Protein AF-A0A381YI91-F1 (afdb_monomer_lite)

Structure (mmCIF, N/CA/C/O backbone):
data_AF-A0A381YI91-F1
#
_entry.id   AF-A0A381YI91-F1
#
loop_
_atom_site.group_PDB
_atom_site.id
_atom_site.type_symbol
_atom_site.label_atom_id
_atom_site.label_alt_id
_atom_site.label_comp_id
_atom_site.label_asym_id
_atom_site.label_entity_id
_atom_site.label_seq_id
_atom_site.pdbx_PDB_ins_code
_atom_site.Cartn_x
_atom_site.Cartn_y
_atom_site.Cartn_z
_atom_site.occupancy
_atom_site.B_iso_or_equiv
_atom_site.auth_seq_id
_atom_site.auth_comp_id
_atom_site.auth_asym_id
_atom_site.auth_atom_id
_atom_site.pdbx_PDB_model_num
ATOM 1 N N . GLN A 1 1 ? -3.663 -14.004 -9.318 1.00 81.38 1 GLN A N 1
ATOM 2 C CA . GLN A 1 1 ? -3.187 -13.174 -10.449 1.00 81.38 1 GLN A CA 1
ATOM 3 C C . GLN A 1 1 ? -1.965 -12.358 -10.025 1.00 81.38 1 GLN A C 1
ATOM 5 O O . GLN A 1 1 ? -2.010 -11.702 -8.991 1.00 81.38 1 GLN A O 1
ATOM 10 N N . TRP A 1 2 ? -0.888 -12.373 -10.815 1.00 85.25 2 TRP A N 1
ATOM 11 C CA . TRP A 1 2 ? 0.316 -11.556 -10.638 1.00 85.25 2 TRP A CA 1
ATOM 12 C C . TRP A 1 2 ? 0.213 -10.269 -11.451 1.00 85.25 2 TRP A C 1
ATOM 14 O O . TRP A 1 2 ? 0.237 -10.296 -12.681 1.00 85.25 2 TRP A O 1
ATOM 24 N N . ASN A 1 3 ? 0.157 -9.131 -10.765 1.00 89.50 3 ASN A N 1
ATOM 25 C CA . ASN A 1 3 ? 0.319 -7.821 -11.387 1.00 89.50 3 ASN A CA 1
ATOM 26 C C . ASN A 1 3 ? 1.795 -7.402 -11.325 1.00 89.50 3 ASN A C 1
ATOM 28 O O . ASN A 1 3 ? 2.272 -6.948 -10.285 1.00 89.50 3 ASN A O 1
ATOM 32 N N . PHE A 1 4 ? 2.526 -7.571 -12.423 1.00 92.38 4 PHE A N 1
ATOM 33 C CA . PHE A 1 4 ? 3.942 -7.230 -12.524 1.00 92.38 4 PHE A CA 1
ATOM 34 C C . PHE A 1 4 ? 4.111 -5.767 -12.948 1.00 92.38 4 PHE A C 1
ATOM 36 O O . PHE A 1 4 ? 3.790 -5.396 -14.079 1.00 92.38 4 PHE A O 1
ATOM 43 N N . ILE A 1 5 ? 4.600 -4.924 -12.037 1.00 91.81 5 ILE A N 1
ATOM 44 C CA . ILE A 1 5 ? 4.893 -3.515 -12.324 1.00 91.81 5 ILE A CA 1
ATOM 45 C C . ILE A 1 5 ? 6.311 -3.413 -12.883 1.00 91.81 5 ILE A C 1
ATOM 47 O O . ILE A 1 5 ? 7.263 -3.893 -12.266 1.00 91.81 5 ILE A O 1
ATOM 51 N N . VAL A 1 6 ? 6.442 -2.772 -14.042 1.00 93.50 6 VAL A N 1
ATOM 52 C CA . VAL A 1 6 ? 7.720 -2.671 -14.749 1.00 93.50 6 VAL A CA 1
ATOM 53 C C . VAL A 1 6 ? 8.401 -1.339 -14.441 1.00 93.50 6 VAL A C 1
ATOM 55 O O . VAL A 1 6 ? 7.779 -0.275 -14.478 1.00 93.50 6 VAL A O 1
ATOM 58 N N . PHE A 1 7 ? 9.698 -1.416 -14.173 1.00 95.31 7 PHE A N 1
ATOM 59 C CA . PHE A 1 7 ? 10.641 -0.323 -13.960 1.00 95.31 7 PHE A CA 1
ATOM 60 C C . PHE A 1 7 ? 11.912 -0.592 -14.771 1.00 95.31 7 PHE A C 1
ATOM 62 O O . PHE A 1 7 ? 12.163 -1.730 -15.170 1.00 95.31 7 PHE A O 1
ATOM 69 N N . LYS A 1 8 ? 12.764 0.425 -14.939 1.00 96.00 8 LYS A N 1
ATOM 70 C CA . LYS A 1 8 ? 14.059 0.278 -15.632 1.00 96.00 8 LYS A CA 1
ATOM 71 C C . LYS A 1 8 ? 14.886 -0.907 -15.120 1.00 96.00 8 LYS A C 1
ATOM 73 O O . LYS A 1 8 ? 15.437 -1.683 -15.888 1.00 96.00 8 LYS A O 1
ATOM 78 N N . HIS A 1 9 ? 14.934 -1.091 -13.802 1.00 94.50 9 HIS A N 1
ATOM 79 C CA . HIS A 1 9 ? 15.765 -2.130 -13.195 1.00 94.50 9 HIS A CA 1
ATOM 80 C C . HIS A 1 9 ? 15.233 -3.562 -13.398 1.00 94.50 9 HIS A C 1
ATOM 82 O O . HIS A 1 9 ? 16.006 -4.495 -13.226 1.00 94.50 9 HIS A O 1
ATOM 88 N N . ASN A 1 10 ? 13.947 -3.770 -13.727 1.00 95.31 10 ASN A N 1
ATOM 89 C CA . ASN A 1 10 ? 13.344 -5.111 -13.810 1.00 95.31 10 ASN A CA 1
ATOM 90 C C . ASN A 1 10 ? 12.727 -5.449 -15.177 1.00 95.31 10 ASN A C 1
ATOM 92 O O . ASN A 1 10 ? 12.234 -6.562 -15.355 1.00 95.31 10 ASN A O 1
ATOM 96 N N . GLU A 1 11 ? 12.752 -4.541 -16.156 1.00 96.12 11 GLU A N 1
ATOM 97 C CA . GLU A 1 11 ? 12.103 -4.766 -17.456 1.00 96.12 11 GLU A CA 1
ATOM 98 C C . GLU A 1 11 ? 12.659 -5.973 -18.223 1.00 96.12 11 GLU A C 1
ATOM 100 O O . GLU A 1 11 ? 11.923 -6.656 -18.934 1.00 96.12 11 GLU A O 1
ATOM 105 N N . HIS A 1 12 ? 13.927 -6.313 -17.992 1.00 96.50 12 HIS A N 1
ATOM 106 C CA . HIS A 1 12 ? 14.570 -7.507 -18.537 1.00 96.50 12 HIS A CA 1
ATOM 107 C C . HIS A 1 12 ? 14.024 -8.826 -17.947 1.00 96.50 12 HIS A C 1
ATOM 109 O O . HIS A 1 12 ? 14.302 -9.903 -18.470 1.00 96.50 12 HIS A O 1
ATOM 115 N N . GLN A 1 13 ? 13.249 -8.775 -16.857 1.00 97.12 13 GLN A N 1
ATOM 116 C CA . GLN A 1 13 ? 12.726 -9.952 -16.152 1.00 97.12 13 GLN A CA 1
ATOM 117 C C . GLN A 1 13 ? 11.297 -10.327 -16.563 1.00 97.12 13 GLN A C 1
ATOM 119 O O . GLN A 1 13 ? 10.810 -11.376 -16.139 1.00 97.12 13 GLN A O 1
ATOM 124 N N . VAL A 1 14 ? 10.623 -9.514 -17.386 1.00 96.19 14 VAL A N 1
ATOM 125 C CA . VAL A 1 14 ? 9.197 -9.686 -17.728 1.00 96.19 14 VAL A CA 1
ATOM 126 C C . VAL A 1 14 ? 8.900 -11.081 -18.289 1.00 96.19 14 VAL A C 1
ATOM 128 O O . VAL A 1 14 ? 7.982 -11.752 -17.814 1.00 96.19 14 VAL A O 1
ATOM 131 N N . ASP A 1 15 ? 9.703 -11.569 -19.238 1.00 96.50 15 ASP A N 1
ATOM 132 C CA . ASP A 1 15 ? 9.478 -12.883 -19.855 1.00 96.50 15 ASP A CA 1
ATOM 133 C C . ASP A 1 15 ? 9.738 -14.040 -18.886 1.00 96.50 15 ASP A C 1
ATOM 135 O O . ASP A 1 15 ? 9.006 -15.034 -18.882 1.00 96.50 15 ASP A O 1
ATOM 139 N N . LYS A 1 16 ? 10.752 -13.903 -18.022 1.00 97.38 16 LYS A N 1
ATOM 140 C CA . LYS A 1 16 ? 11.031 -14.880 -16.962 1.00 97.38 16 LYS A CA 1
ATOM 141 C C . LYS A 1 16 ? 9.869 -14.936 -15.971 1.00 97.38 16 LYS A C 1
ATOM 143 O O . LYS A 1 16 ? 9.387 -16.025 -15.671 1.00 97.38 16 LYS A O 1
ATOM 148 N N . ALA A 1 17 ? 9.379 -13.784 -15.516 1.00 96.00 17 ALA A N 1
ATOM 149 C CA . ALA A 1 17 ? 8.250 -13.689 -14.594 1.00 96.00 17 ALA A CA 1
ATOM 150 C C . ALA A 1 17 ? 6.970 -14.297 -15.194 1.00 96.00 17 ALA A C 1
ATOM 152 O O . ALA A 1 17 ? 6.291 -15.082 -14.532 1.00 96.00 17 ALA A O 1
ATOM 153 N N . LYS A 1 18 ? 6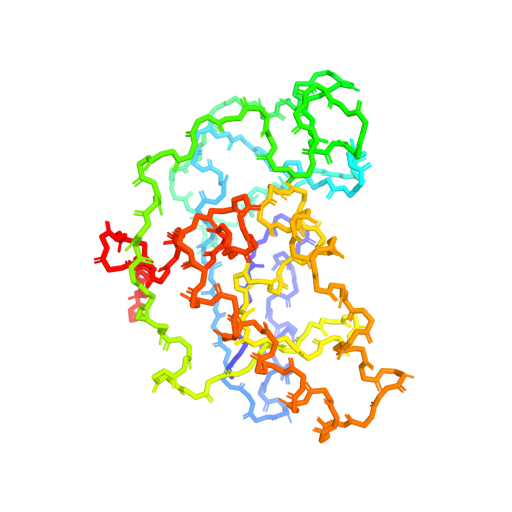.694 -14.035 -16.478 1.00 95.81 18 LYS A N 1
ATOM 154 C CA . LYS A 1 18 ? 5.561 -14.631 -17.201 1.00 95.81 18 LYS A CA 1
ATOM 155 C C . LYS A 1 18 ? 5.648 -16.161 -17.273 1.00 95.81 18 LYS A C 1
ATOM 157 O O . LYS A 1 18 ? 4.639 -16.837 -17.075 1.00 95.81 18 LYS A O 1
ATOM 162 N N . LYS A 1 19 ? 6.839 -16.721 -17.528 1.00 97.56 19 LYS A N 1
ATOM 163 C CA . LYS A 1 19 ? 7.061 -18.182 -17.526 1.00 97.56 19 LYS A CA 1
ATOM 164 C C . LYS A 1 19 ? 6.825 -18.791 -16.141 1.00 97.56 19 LYS A C 1
ATOM 166 O O . LYS A 1 19 ? 6.153 -19.814 -16.055 1.00 97.56 19 LYS A O 1
ATOM 171 N N . VAL A 1 20 ? 7.316 -18.141 -15.083 1.00 96.69 20 VAL A N 1
ATOM 172 C CA . VAL A 1 20 ? 7.103 -18.577 -13.691 1.00 96.69 20 VAL A CA 1
ATOM 173 C C . VAL A 1 20 ? 5.620 -18.557 -13.324 1.00 96.69 20 VAL A C 1
ATOM 175 O O . VAL A 1 20 ? 5.116 -19.524 -12.763 1.00 96.69 20 VAL A O 1
ATOM 178 N N . ALA A 1 21 ? 4.894 -17.495 -13.678 1.00 95.56 21 ALA A N 1
ATOM 179 C CA . ALA A 1 21 ? 3.457 -17.407 -13.426 1.00 95.56 21 ALA A CA 1
ATOM 180 C C . ALA A 1 21 ? 2.698 -18.573 -14.081 1.00 95.56 21 ALA A C 1
ATOM 182 O O . ALA A 1 21 ? 1.903 -19.248 -13.428 1.00 95.56 21 ALA A O 1
ATOM 183 N N . LYS A 1 22 ? 3.029 -18.876 -15.345 1.00 96.00 22 LYS A N 1
ATOM 184 C CA . LYS A 1 22 ? 2.455 -20.012 -16.073 1.00 96.00 22 LYS A CA 1
ATOM 185 C C . LYS A 1 22 ? 2.776 -21.352 -15.406 1.00 96.00 22 LYS A C 1
ATOM 187 O O . LYS A 1 22 ? 1.886 -22.190 -15.312 1.00 96.00 22 LYS A O 1
ATOM 192 N N . SER A 1 23 ? 4.010 -21.565 -14.936 1.00 97.12 23 SER A N 1
ATOM 193 C CA . SER A 1 23 ? 4.399 -22.846 -14.324 1.00 97.12 23 SER A CA 1
ATOM 194 C C . SER A 1 23 ? 3.686 -23.138 -13.005 1.00 97.12 23 SER A C 1
ATOM 196 O O . SER A 1 23 ? 3.569 -24.300 -12.639 1.00 97.12 23 SER A O 1
ATOM 198 N N . ILE A 1 24 ? 3.204 -22.108 -12.302 1.00 94.50 24 ILE A N 1
ATOM 199 C CA . ILE A 1 24 ? 2.453 -22.257 -11.043 1.00 94.50 24 ILE A CA 1
ATOM 200 C C . ILE A 1 24 ? 0.936 -22.067 -11.219 1.00 94.50 24 ILE A C 1
ATOM 202 O O . ILE A 1 24 ? 0.221 -21.950 -10.229 1.00 94.50 24 ILE A O 1
ATOM 206 N N . GLY A 1 25 ? 0.438 -22.001 -12.460 1.00 94.00 25 GLY A N 1
ATOM 207 C CA . GLY A 1 25 ? -0.993 -21.841 -12.744 1.00 94.00 25 GLY A CA 1
ATOM 208 C C . GLY A 1 25 ? -1.575 -20.477 -12.352 1.00 94.00 25 GLY A C 1
ATOM 209 O O . GLY A 1 25 ? -2.769 -20.378 -12.087 1.00 94.00 25 GLY A O 1
ATOM 210 N N . MET A 1 26 ? -0.754 -19.423 -12.290 1.00 91.44 26 MET A N 1
ATOM 211 C CA . MET A 1 26 ? -1.186 -18.069 -11.934 1.00 91.44 26 MET A CA 1
ATOM 212 C C . MET A 1 26 ? -1.310 -17.169 -13.173 1.00 91.44 26 MET A C 1
ATOM 214 O O . MET A 1 26 ? -0.367 -17.041 -13.954 1.00 91.44 26 MET A O 1
ATOM 218 N N . ASP A 1 27 ? -2.432 -16.453 -13.297 1.00 93.38 27 ASP A N 1
ATOM 219 C CA . ASP A 1 27 ? -2.597 -15.395 -14.304 1.00 93.38 27 ASP A CA 1
ATOM 220 C C . ASP A 1 27 ? -1.517 -14.320 -14.177 1.00 93.38 27 ASP A C 1
ATOM 222 O O . ASP A 1 27 ? -1.191 -13.898 -13.066 1.00 93.38 27 ASP A O 1
ATOM 226 N N . PHE A 1 28 ? -1.015 -13.812 -15.302 1.00 93.94 28 PHE A N 1
ATOM 227 C CA . PHE A 1 28 ? 0.036 -12.796 -15.333 1.00 93.94 28 PHE A CA 1
ATOM 228 C C . PHE A 1 28 ? -0.393 -11.569 -16.126 1.00 93.94 28 PHE A C 1
ATOM 230 O O . PHE A 1 28 ? -0.784 -11.673 -17.288 1.00 93.94 28 PHE A O 1
ATOM 237 N N . ARG A 1 29 ? -0.234 -10.394 -15.519 1.00 93.69 29 ARG A N 1
ATOM 238 C CA . ARG A 1 29 ? -0.528 -9.105 -16.138 1.00 93.69 29 ARG A CA 1
ATOM 239 C C . ARG A 1 29 ? 0.621 -8.133 -15.919 1.00 93.69 29 ARG A C 1
ATOM 241 O O . ARG A 1 29 ? 1.104 -7.971 -14.802 1.00 93.69 29 ARG A O 1
ATOM 248 N N . VAL A 1 30 ? 1.000 -7.420 -16.976 1.00 92.94 30 VAL A N 1
ATOM 249 C CA . VAL A 1 30 ? 1.910 -6.274 -16.880 1.00 92.94 30 VAL A CA 1
ATOM 250 C C . VAL A 1 30 ? 1.114 -5.024 -16.509 1.00 92.94 30 VAL A C 1
ATOM 252 O O . VAL A 1 30 ? 0.089 -4.730 -17.124 1.00 92.94 30 VAL A O 1
ATOM 255 N N . LYS A 1 31 ? 1.585 -4.278 -15.507 1.00 90.31 31 LYS A N 1
ATOM 256 C CA . LYS A 1 31 ? 0.966 -3.029 -15.053 1.00 90.31 31 LYS A CA 1
ATOM 257 C C . LYS A 1 31 ? 1.893 -1.847 -15.318 1.00 90.31 31 LYS A C 1
ATOM 259 O O . LYS A 1 31 ? 2.986 -1.765 -14.760 1.00 90.31 31 LYS A O 1
ATOM 264 N N . VAL A 1 32 ? 1.417 -0.905 -16.129 1.00 88.62 32 VAL A N 1
ATOM 265 C CA . VAL A 1 32 ? 2.087 0.380 -16.356 1.00 88.62 32 VAL A CA 1
ATOM 266 C C . VAL A 1 32 ? 1.831 1.289 -15.154 1.00 88.62 32 VAL A C 1
ATOM 268 O O . VAL A 1 32 ? 0.687 1.526 -14.762 1.00 88.62 32 VAL A O 1
ATOM 271 N N . THR A 1 33 ? 2.904 1.773 -14.534 1.00 87.00 33 THR A N 1
ATOM 272 C CA . THR A 1 33 ? 2.825 2.607 -13.331 1.00 87.00 33 THR A CA 1
ATOM 273 C C . THR A 1 33 ? 2.575 4.077 -13.658 1.00 87.00 33 THR A C 1
ATOM 275 O O . THR A 1 33 ? 3.102 4.610 -14.629 1.00 87.00 33 THR A O 1
ATOM 278 N N . GLN A 1 34 ? 1.817 4.753 -12.794 1.00 85.94 34 GLN A N 1
ATOM 279 C CA . GLN A 1 34 ? 1.566 6.197 -12.869 1.00 85.94 34 GLN A CA 1
ATOM 280 C C . GLN A 1 34 ? 2.548 7.027 -12.028 1.00 85.94 34 GLN A C 1
ATOM 282 O O . GLN A 1 34 ? 2.459 8.251 -12.012 1.00 85.94 34 GLN A O 1
ATOM 287 N N . LYS A 1 35 ? 3.491 6.373 -11.332 1.00 84.50 35 LYS A N 1
ATOM 288 C CA . LYS A 1 35 ? 4.420 7.001 -10.371 1.00 84.50 35 LYS A CA 1
ATOM 289 C C . LYS A 1 35 ? 5.277 8.128 -10.956 1.00 84.50 35 LYS A C 1
ATOM 291 O O . LYS A 1 35 ? 5.702 8.994 -10.210 1.00 84.50 35 LYS A O 1
ATOM 296 N N . PHE A 1 36 ? 5.520 8.112 -12.265 1.00 88.12 36 PHE A N 1
ATOM 297 C CA . PHE A 1 36 ? 6.394 9.070 -12.948 1.00 88.12 36 PHE A CA 1
ATOM 298 C C . PHE A 1 36 ? 5.636 10.254 -13.566 1.00 88.12 36 PHE A C 1
ATOM 300 O O . PHE A 1 36 ? 6.214 11.063 -14.288 1.00 88.12 36 PHE A O 1
ATOM 307 N N . ARG A 1 37 ? 4.332 10.402 -13.300 1.00 85.12 37 ARG A N 1
ATOM 308 C CA . ARG A 1 37 ? 3.623 11.634 -13.668 1.00 85.12 37 ARG A CA 1
ATOM 309 C C . ARG A 1 37 ? 4.228 12.799 -12.882 1.00 85.12 37 ARG A C 1
ATOM 311 O O . ARG A 1 37 ? 4.235 12.773 -11.660 1.00 85.12 37 ARG A O 1
ATOM 318 N N . GLY A 1 38 ? 4.749 13.808 -13.577 1.00 82.75 38 GLY A N 1
ATOM 319 C CA . GLY A 1 38 ? 5.340 14.998 -12.948 1.00 82.75 38 GLY A CA 1
ATOM 320 C C . GLY A 1 38 ? 6.829 14.889 -12.586 1.00 82.75 38 GLY A C 1
ATOM 321 O O . GLY A 1 38 ? 7.501 15.920 -12.591 1.00 82.75 38 GLY A O 1
ATOM 322 N N . HIS A 1 39 ? 7.392 13.676 -12.453 1.00 86.88 39 HIS A N 1
ATOM 323 C CA . HIS A 1 39 ? 8.816 13.461 -12.131 1.00 86.88 39 HIS A CA 1
ATOM 324 C C . HIS A 1 39 ? 9.493 12.331 -12.940 1.00 86.88 39 HIS A C 1
ATOM 326 O O . HIS A 1 39 ? 8.833 11.415 -13.420 1.00 86.88 39 HIS A O 1
ATOM 332 N N . LYS A 1 40 ? 10.828 12.375 -13.078 1.00 90.19 40 LYS A N 1
ATOM 333 C CA . LYS A 1 40 ? 11.658 11.379 -13.798 1.00 90.19 40 LYS A CA 1
ATOM 334 C C . LYS A 1 40 ? 12.045 10.157 -12.962 1.00 90.19 40 LYS A C 1
ATOM 336 O O . LYS A 1 40 ? 12.431 9.134 -13.523 1.00 90.19 40 LYS A O 1
ATOM 341 N N . ASN A 1 41 ? 11.962 10.267 -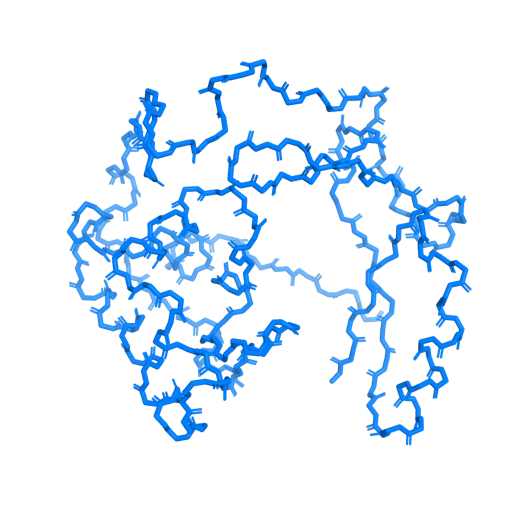11.646 1.00 90.69 41 ASN A N 1
ATOM 342 C CA . ASN A 1 41 ? 12.276 9.217 -10.689 1.00 90.69 41 ASN A CA 1
ATOM 343 C C . ASN A 1 41 ? 11.205 9.171 -9.601 1.00 90.69 41 ASN A C 1
ATOM 345 O O . ASN A 1 41 ? 10.411 10.098 -9.450 1.00 90.69 41 ASN A O 1
ATOM 349 N N . PHE A 1 42 ? 11.211 8.076 -8.855 1.00 87.12 42 PHE A N 1
ATOM 350 C CA . PHE A 1 42 ? 10.450 7.925 -7.626 1.00 87.12 42 PHE A CA 1
ATOM 351 C C . PHE A 1 42 ? 11.407 7.426 -6.549 1.00 87.12 42 PHE A C 1
ATOM 353 O O . PHE A 1 42 ? 11.930 6.314 -6.672 1.00 87.12 42 PHE A O 1
ATOM 360 N N . SER A 1 43 ? 11.657 8.239 -5.525 1.00 85.50 43 SER A N 1
ATOM 361 C CA . SER A 1 43 ? 12.558 7.857 -4.437 1.00 85.50 43 SER A CA 1
ATOM 362 C C . SER A 1 43 ? 11.898 6.826 -3.527 1.00 85.50 43 SER A C 1
ATOM 364 O O . SER A 1 43 ? 10.777 7.011 -3.050 1.00 85.50 43 SER A O 1
ATOM 366 N N . VAL A 1 44 ? 12.594 5.712 -3.318 1.00 82.44 44 VAL A N 1
ATOM 367 C CA . VAL A 1 44 ? 12.218 4.678 -2.357 1.00 82.44 44 VAL A CA 1
ATOM 368 C C . VAL A 1 44 ? 12.827 5.056 -1.018 1.00 82.44 44 VAL A C 1
ATOM 370 O O . VAL A 1 44 ? 14.041 5.240 -0.918 1.00 82.44 44 VAL A O 1
ATOM 373 N N . MET A 1 45 ? 11.965 5.179 -0.016 1.00 78.12 45 MET A N 1
ATOM 374 C CA . MET A 1 45 ? 12.309 5.600 1.336 1.00 78.12 45 MET A CA 1
ATOM 375 C C . MET A 1 45 ? 11.968 4.476 2.311 1.00 78.12 45 MET A C 1
ATOM 377 O O . MET A 1 45 ? 10.964 3.789 2.109 1.00 78.12 45 MET A O 1
ATOM 381 N N . GLU A 1 46 ? 12.785 4.309 3.342 1.00 76.56 46 GLU A N 1
ATOM 382 C CA . GLU A 1 46 ? 12.510 3.442 4.484 1.00 76.56 46 GLU A CA 1
ATOM 383 C C . GLU A 1 46 ? 12.958 4.148 5.766 1.00 76.56 46 GLU A C 1
ATOM 385 O O . GLU A 1 46 ? 14.117 4.554 5.887 1.00 76.56 46 GLU A O 1
ATOM 390 N N . ASP A 1 47 ? 12.029 4.312 6.710 1.00 73.06 47 ASP A N 1
ATOM 391 C CA . ASP A 1 47 ? 12.262 4.964 8.003 1.00 73.06 47 ASP A CA 1
ATOM 392 C C . ASP A 1 47 ? 12.925 6.352 7.859 1.00 73.06 47 ASP A C 1
ATOM 394 O O . ASP A 1 47 ? 13.872 6.705 8.568 1.00 73.06 47 ASP A O 1
ATOM 398 N N . GLY A 1 48 ? 12.432 7.142 6.901 1.00 71.75 48 GLY A N 1
ATOM 399 C CA . GLY A 1 48 ? 12.899 8.496 6.599 1.00 71.75 48 GLY A CA 1
ATOM 400 C C . GLY A 1 48 ? 14.196 8.548 5.790 1.00 71.75 48 GLY A C 1
ATOM 401 O O . GLY A 1 48 ? 14.622 9.628 5.387 1.00 71.75 48 GLY A O 1
ATOM 402 N N . LYS A 1 49 ? 14.827 7.404 5.505 1.00 76.31 49 LYS A N 1
ATOM 403 C CA . LYS A 1 49 ? 16.074 7.336 4.736 1.00 76.31 49 LYS A CA 1
ATOM 404 C C . LYS A 1 49 ? 15.801 6.955 3.294 1.00 76.31 49 LYS A C 1
ATOM 406 O O . LYS A 1 49 ? 15.106 5.982 3.010 1.00 76.31 49 LYS A O 1
ATOM 411 N N . LYS A 1 50 ? 16.408 7.688 2.361 1.00 82.50 50 LYS A N 1
ATOM 412 C CA . LYS A 1 50 ? 16.397 7.307 0.948 1.00 82.50 50 LYS A CA 1
ATOM 413 C C . LYS A 1 50 ? 17.259 6.065 0.746 1.00 82.50 50 LYS A C 1
ATOM 415 O O . LYS A 1 50 ? 18.447 6.086 1.052 1.00 82.50 50 LYS A O 1
ATOM 420 N N . LEU A 1 51 ? 16.672 5.016 0.175 1.00 84.62 51 LEU A N 1
ATOM 421 C CA . LEU A 1 51 ? 17.391 3.800 -0.199 1.00 84.62 51 LEU A CA 1
ATOM 422 C C . LEU A 1 51 ? 17.939 3.898 -1.627 1.00 84.62 51 LEU A C 1
ATOM 424 O O . LEU A 1 51 ? 19.132 3.729 -1.857 1.00 84.62 51 LEU A O 1
ATOM 428 N N . TYR A 1 52 ? 17.066 4.163 -2.601 1.00 88.75 52 TYR A N 1
ATOM 429 C CA . TYR A 1 52 ? 17.417 4.271 -4.020 1.00 88.75 52 TYR A CA 1
ATOM 430 C C . TYR A 1 52 ? 16.292 4.949 -4.814 1.00 88.75 52 TYR A C 1
ATOM 432 O O . TYR A 1 52 ? 15.209 5.212 -4.292 1.00 88.75 52 TYR A O 1
ATOM 440 N N . ASP A 1 53 ? 16.538 5.225 -6.095 1.00 90.38 53 ASP A N 1
ATOM 441 C CA . ASP A 1 53 ? 15.535 5.756 -7.018 1.00 90.38 53 ASP A CA 1
ATOM 442 C C . ASP A 1 53 ? 15.024 4.682 -7.982 1.00 90.38 53 ASP A C 1
ATOM 444 O O . ASP A 1 53 ? 15.788 3.926 -8.585 1.00 90.38 53 ASP A O 1
ATOM 448 N N . LEU A 1 54 ? 13.708 4.654 -8.176 1.00 92.06 54 LEU A N 1
ATOM 449 C CA . LEU A 1 54 ? 13.082 3.962 -9.294 1.00 92.06 54 LEU A CA 1
ATOM 450 C C . LEU A 1 54 ? 13.031 4.885 -10.507 1.00 92.06 54 LEU A C 1
ATOM 452 O O . LEU A 1 54 ? 12.741 6.072 -10.380 1.00 92.06 54 LEU A O 1
ATOM 456 N N . PHE A 1 55 ? 13.216 4.303 -11.688 1.00 94.50 55 PHE A N 1
ATOM 457 C CA . PHE A 1 55 ? 13.138 5.000 -12.970 1.00 94.50 55 PHE A CA 1
ATOM 458 C C . PHE A 1 55 ? 12.131 4.313 -13.906 1.00 94.50 55 PHE A C 1
ATOM 460 O O . PHE A 1 55 ? 11.923 3.093 -13.795 1.00 94.50 55 PHE A O 1
ATOM 467 N N . PRO A 1 56 ? 11.497 5.066 -14.827 1.00 94.25 56 PRO A N 1
ATOM 468 C CA . PRO A 1 56 ? 10.603 4.495 -15.829 1.00 94.25 56 PRO A CA 1
ATOM 469 C C . PRO A 1 56 ? 11.352 3.491 -16.725 1.00 94.25 56 PRO A C 1
ATOM 471 O O . PRO A 1 56 ? 12.523 3.726 -17.015 1.00 94.25 56 PRO A O 1
ATOM 474 N N . PRO A 1 57 ? 10.702 2.401 -17.184 1.00 95.06 57 PRO A N 1
ATOM 475 C CA . PRO A 1 57 ? 11.323 1.388 -18.058 1.00 95.06 57 PRO A CA 1
ATOM 476 C C . PRO A 1 57 ? 11.923 2.014 -19.308 1.00 95.06 57 PRO A C 1
ATOM 478 O O . PRO A 1 57 ? 11.274 2.901 -19.842 1.00 95.06 57 PRO A O 1
ATOM 481 N N . ASP A 1 58 ? 13.073 1.578 -19.819 1.00 94.94 58 ASP A N 1
ATOM 482 C CA . ASP A 1 58 ? 13.641 2.044 -21.094 1.00 94.94 58 ASP A CA 1
ATOM 483 C C . ASP A 1 58 ? 12.741 1.684 -22.286 1.00 94.94 58 ASP A C 1
ATOM 485 O O . ASP A 1 58 ? 12.528 2.501 -23.187 1.00 94.94 58 ASP A O 1
ATOM 489 N N . ASN A 1 59 ? 12.114 0.511 -22.235 1.00 93.50 59 ASN A N 1
ATOM 490 C CA . ASN A 1 59 ? 11.167 0.051 -23.237 1.00 93.50 59 ASN A CA 1
ATOM 491 C C . ASN A 1 59 ? 9.826 0.806 -23.161 1.00 93.50 59 ASN A C 1
ATOM 493 O O . ASN A 1 59 ? 9.060 0.679 -22.198 1.00 93.50 59 ASN A O 1
ATOM 497 N N . SER A 1 60 ? 9.499 1.538 -24.229 1.00 91.69 60 SER A N 1
ATOM 498 C CA . SER A 1 60 ? 8.265 2.325 -24.349 1.00 91.69 60 SER A CA 1
ATOM 499 C C . SER A 1 60 ? 6.987 1.489 -24.216 1.00 91.69 60 SER A C 1
ATOM 501 O O . SER A 1 60 ? 5.985 2.003 -23.724 1.00 91.69 60 SER A O 1
ATOM 503 N N . LYS A 1 61 ? 7.025 0.189 -24.542 1.00 92.56 61 LYS A N 1
ATOM 504 C CA . LYS A 1 61 ? 5.899 -0.748 -24.371 1.00 92.56 61 LYS A CA 1
ATOM 505 C C . LYS A 1 61 ? 5.396 -0.824 -22.926 1.00 92.56 61 LYS A C 1
ATOM 507 O O . LYS A 1 61 ? 4.220 -1.092 -22.695 1.00 92.56 61 LYS A O 1
ATOM 512 N N . TYR A 1 62 ? 6.283 -0.629 -21.952 1.00 92.31 62 TYR A N 1
ATOM 513 C CA . TYR A 1 62 ? 5.969 -0.756 -20.524 1.00 92.31 62 TYR A CA 1
ATOM 514 C C . TYR A 1 62 ? 5.874 0.593 -19.808 1.00 92.31 62 TYR A C 1
ATOM 516 O O . TYR A 1 62 ? 5.702 0.653 -18.588 1.00 92.31 62 TYR A O 1
ATOM 524 N N . ARG A 1 63 ? 6.002 1.685 -20.559 1.00 90.81 63 ARG A N 1
ATOM 525 C CA . ARG A 1 63 ? 6.201 3.028 -20.037 1.00 90.81 63 ARG A CA 1
ATOM 526 C C . ARG A 1 63 ? 4.929 3.855 -20.202 1.00 90.81 63 ARG A C 1
ATOM 528 O O . ARG A 1 63 ? 4.328 3.883 -21.269 1.00 90.81 63 ARG A O 1
ATOM 535 N N . HIS A 1 64 ? 4.537 4.570 -19.149 1.00 88.75 64 HIS A N 1
ATOM 536 C CA . HIS A 1 64 ? 3.452 5.543 -19.255 1.00 88.75 64 HIS A CA 1
ATOM 537 C C . HIS A 1 64 ? 3.900 6.737 -20.119 1.00 88.75 64 HIS A C 1
ATOM 539 O O . HIS A 1 64 ? 5.020 7.208 -19.918 1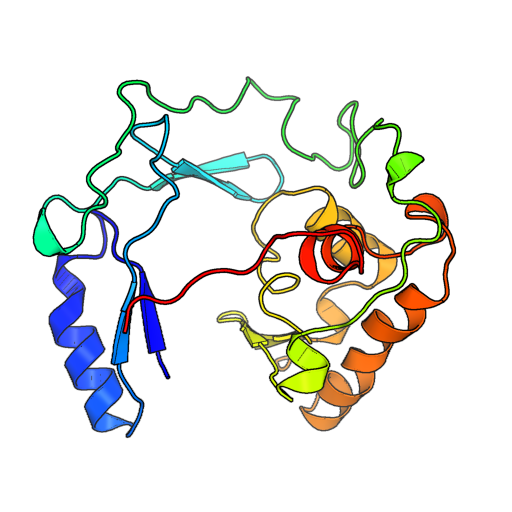.00 88.75 64 HIS A O 1
ATOM 545 N N . PRO A 1 65 ? 3.060 7.271 -21.026 1.00 87.00 65 PRO A N 1
ATOM 546 C CA . PRO A 1 65 ? 3.455 8.389 -21.889 1.00 87.00 65 PRO A CA 1
ATOM 547 C C . PRO A 1 65 ? 3.750 9.672 -21.100 1.00 87.00 65 PRO A C 1
ATOM 549 O O . PRO A 1 65 ? 4.676 10.407 -21.426 1.00 87.00 65 PRO A O 1
ATOM 552 N N . ASN A 1 66 ? 3.002 9.919 -20.021 1.00 88.56 66 ASN A N 1
ATOM 553 C CA . ASN A 1 66 ? 3.196 11.104 -19.186 1.00 88.56 66 ASN A CA 1
ATOM 554 C C . ASN A 1 66 ? 4.278 10.838 -18.137 1.00 88.56 66 ASN A C 1
ATOM 556 O O . ASN A 1 66 ? 3.961 10.367 -17.040 1.00 88.56 66 ASN A O 1
ATOM 560 N N . ILE A 1 67 ? 5.526 11.145 -18.485 1.00 87.81 67 ILE A N 1
ATOM 561 C CA . ILE A 1 67 ? 6.662 11.211 -17.560 1.00 87.81 67 ILE A CA 1
ATOM 562 C C . ILE A 1 67 ? 7.042 12.672 -17.370 1.00 87.81 67 ILE A C 1
ATOM 564 O O . ILE A 1 67 ? 7.107 13.430 -18.335 1.00 87.81 67 ILE A O 1
ATOM 568 N N . GLY A 1 68 ? 7.263 13.088 -16.127 1.00 86.31 68 GLY A N 1
ATOM 569 C CA . GLY A 1 68 ? 7.696 14.454 -15.865 1.00 86.31 68 GLY A CA 1
ATOM 570 C C . GLY A 1 68 ? 9.144 14.713 -16.249 1.00 86.31 68 GLY A C 1
ATOM 571 O O . GLY A 1 68 ? 9.937 13.799 -16.444 1.00 86.31 68 GLY A O 1
ATOM 572 N N . ASN A 1 69 ? 9.509 15.992 -16.306 1.00 86.44 69 ASN A N 1
ATOM 573 C CA . ASN A 1 69 ? 10.836 16.403 -16.762 1.00 86.44 69 ASN A CA 1
ATOM 574 C C . ASN A 1 69 ? 11.837 16.671 -15.630 1.00 86.44 69 ASN A C 1
ATOM 576 O O . ASN A 1 69 ? 13.034 16.794 -15.895 1.00 86.44 69 ASN A O 1
ATOM 580 N N . LYS A 1 70 ? 11.365 16.737 -14.382 1.00 86.38 70 LYS A N 1
ATOM 581 C CA . LYS A 1 70 ? 12.166 17.073 -13.199 1.00 86.38 70 LYS A CA 1
ATOM 582 C C . LYS A 1 70 ? 12.495 15.822 -12.393 1.00 86.38 70 LYS A C 1
ATOM 584 O O . LYS A 1 70 ? 11.675 14.910 -12.329 1.00 86.38 70 LYS A O 1
ATOM 589 N N . LEU A 1 71 ? 13.666 15.777 -11.765 1.00 82.56 71 LEU A N 1
ATOM 590 C CA . LEU A 1 71 ? 13.918 14.778 -10.728 1.00 82.56 71 LEU A CA 1
ATOM 591 C C . LEU A 1 71 ? 13.073 15.125 -9.498 1.00 82.56 71 LEU A C 1
ATOM 593 O O . LEU A 1 71 ? 12.953 16.292 -9.131 1.00 82.56 71 LEU A O 1
ATOM 597 N N . GLN A 1 72 ? 12.452 14.118 -8.899 1.00 78.25 72 GLN A N 1
ATOM 598 C CA . GLN A 1 72 ? 11.966 14.197 -7.535 1.00 78.25 72 GLN A CA 1
ATOM 599 C C . GLN A 1 72 ? 13.195 14.176 -6.625 1.00 78.25 72 GLN A C 1
ATOM 601 O O . GLN A 1 72 ? 13.949 13.200 -6.611 1.00 78.25 72 GLN A O 1
ATOM 606 N N . VAL A 1 73 ? 13.398 15.265 -5.897 1.00 71.38 73 VAL A N 1
ATOM 607 C CA . VAL A 1 73 ? 14.345 15.331 -4.788 1.00 71.38 73 VAL A CA 1
ATOM 608 C C . VAL A 1 73 ? 13.483 15.218 -3.534 1.00 71.38 73 VAL A C 1
ATOM 610 O O . VAL A 1 73 ? 12.523 15.981 -3.423 1.00 71.38 73 VAL A O 1
ATOM 613 N N . PRO A 1 74 ? 13.699 14.223 -2.658 1.00 65.62 74 PRO A N 1
ATOM 614 C CA . PRO A 1 74 ? 13.089 14.258 -1.337 1.00 65.62 74 PRO A CA 1
ATOM 615 C C . PRO A 1 74 ? 13.567 15.538 -0.659 1.00 65.62 74 PRO A C 1
ATOM 617 O O . PRO A 1 74 ? 14.776 15.764 -0.637 1.00 65.62 74 PRO A O 1
ATOM 620 N N . ASP A 1 75 ? 12.642 16.367 -0.174 1.00 57.59 75 ASP A N 1
ATOM 621 C CA . ASP A 1 75 ? 13.007 17.530 0.629 1.00 57.59 75 ASP A CA 1
ATOM 622 C C . ASP A 1 75 ? 13.939 17.064 1.766 1.00 57.59 75 ASP A C 1
ATOM 624 O O . ASP A 1 75 ? 13.741 16.024 2.404 1.00 57.59 75 ASP A O 1
ATOM 628 N N . ASP A 1 76 ? 15.024 17.801 1.897 1.00 46.75 76 ASP A N 1
ATOM 629 C CA . ASP A 1 76 ? 16.203 17.612 2.720 1.00 46.75 76 ASP A CA 1
ATOM 630 C C . ASP A 1 76 ? 15.861 17.264 4.184 1.00 46.75 76 ASP A C 1
ATOM 632 O O . ASP A 1 76 ? 15.092 17.951 4.846 1.00 46.75 76 ASP A O 1
ATOM 636 N N . GLU A 1 77 ? 16.413 16.129 4.632 1.00 43.88 77 GLU A N 1
ATOM 637 C CA . GLU A 1 77 ? 16.649 15.592 5.992 1.00 43.88 77 GLU A CA 1
ATOM 638 C C . GLU A 1 77 ? 15.617 15.725 7.144 1.00 43.88 77 GLU A C 1
ATOM 640 O O . GLU A 1 77 ? 15.811 15.074 8.169 1.00 43.88 77 GLU A O 1
ATOM 645 N N . GLU A 1 78 ? 14.472 16.400 7.010 1.00 43.38 78 GLU A N 1
ATOM 646 C CA . GLU A 1 78 ? 13.498 16.560 8.116 1.00 43.38 78 GLU A CA 1
ATOM 647 C C . GLU A 1 78 ? 12.022 16.298 7.763 1.00 43.38 78 GLU A C 1
ATOM 649 O O . GLU A 1 78 ? 11.154 16.309 8.641 1.00 43.38 78 GLU A O 1
ATOM 654 N N . THR A 1 79 ? 11.689 16.017 6.504 1.00 45.03 79 THR A N 1
ATOM 655 C CA . THR A 1 79 ? 10.298 16.146 6.016 1.00 45.03 79 THR A CA 1
ATOM 656 C C . THR A 1 79 ? 9.592 14.850 5.625 1.00 45.03 79 THR A C 1
ATOM 658 O O . THR A 1 79 ? 8.410 14.884 5.278 1.00 45.03 79 THR A O 1
ATOM 661 N N . TYR A 1 80 ? 10.224 13.685 5.761 1.00 51.12 80 TYR A N 1
ATOM 662 C CA . TYR A 1 80 ? 9.553 12.408 5.493 1.00 51.12 80 TYR A CA 1
ATOM 663 C C . TYR A 1 80 ? 9.304 11.619 6.773 1.00 51.12 80 TYR A C 1
ATOM 665 O O . TYR A 1 80 ? 10.197 10.943 7.265 1.00 51.12 80 TYR A O 1
ATOM 673 N N . PHE A 1 81 ? 8.069 11.737 7.284 1.00 52.81 81 PHE A N 1
ATOM 674 C CA . PHE A 1 81 ? 7.404 10.901 8.304 1.00 52.81 81 PHE A CA 1
ATOM 675 C C . PHE A 1 81 ? 8.329 10.239 9.337 1.00 52.81 81 PHE A C 1
ATOM 677 O O . PHE A 1 81 ? 8.171 9.061 9.660 1.00 52.81 81 PHE A O 1
ATOM 684 N N . SER A 1 82 ? 9.303 10.982 9.866 1.00 45.91 82 SER A N 1
ATOM 685 C CA . SER A 1 82 ? 10.146 10.479 10.940 1.00 45.91 82 SER A CA 1
ATOM 686 C C . SER A 1 82 ? 9.335 10.501 12.235 1.00 45.91 82 SER A C 1
ATOM 688 O O . SER A 1 82 ? 8.516 11.396 12.464 1.00 45.91 82 SER A O 1
ATOM 690 N N . LYS A 1 83 ? 9.563 9.507 13.103 1.00 48.53 83 LYS A N 1
ATOM 691 C CA . LYS A 1 83 ? 8.898 9.387 14.416 1.00 48.53 83 LYS A CA 1
ATOM 692 C C . LYS A 1 83 ? 9.014 10.655 15.278 1.00 48.53 83 LYS A C 1
ATOM 694 O O . LYS A 1 83 ? 8.222 10.827 16.195 1.00 48.53 83 LYS A O 1
ATOM 699 N N . THR A 1 84 ? 10.000 11.507 14.999 1.00 42.38 84 THR A N 1
ATOM 700 C CA . THR A 1 84 ? 10.372 12.695 15.779 1.00 42.38 84 THR A CA 1
ATOM 701 C C . THR A 1 84 ? 10.348 13.997 14.975 1.00 42.38 84 THR A C 1
ATOM 703 O O . THR A 1 84 ? 10.702 15.039 15.517 1.00 42.38 84 THR A O 1
ATOM 706 N N . GLY A 1 85 ? 9.977 13.965 13.692 1.00 44.50 85 GLY A N 1
ATOM 707 C CA . GLY A 1 85 ? 9.900 15.168 12.862 1.00 44.50 85 GLY A CA 1
ATOM 708 C C . GLY A 1 85 ? 8.711 16.052 13.254 1.00 44.50 85 GLY A C 1
ATOM 709 O O . GLY A 1 85 ? 7.790 15.566 13.918 1.00 44.50 85 GLY A O 1
ATOM 710 N N . PRO A 1 86 ? 8.650 17.313 12.783 1.00 38.84 86 PRO A N 1
ATOM 711 C CA . PRO A 1 86 ? 7.573 18.273 13.093 1.00 38.84 86 PRO A CA 1
ATOM 712 C C . PRO A 1 86 ? 6.166 17.810 12.663 1.00 38.84 86 PRO A C 1
ATOM 714 O O . PRO A 1 86 ? 5.165 18.474 12.931 1.00 38.84 86 PRO A O 1
ATOM 717 N N . TYR A 1 87 ? 6.089 16.653 12.005 1.00 43.25 87 TYR A N 1
ATOM 718 C CA . TYR A 1 87 ? 4.882 16.008 11.533 1.00 43.25 87 TYR A CA 1
ATOM 719 C C . TYR A 1 87 ? 4.528 14.722 12.317 1.00 43.25 87 TYR A C 1
ATOM 721 O O . TYR A 1 87 ? 3.355 14.410 12.398 1.00 43.25 87 TYR A O 1
ATOM 729 N N . GLY A 1 88 ? 5.426 13.980 12.970 1.00 52.00 88 GLY A N 1
ATOM 730 C CA . GLY A 1 88 ? 5.063 12.686 13.593 1.00 52.00 88 GLY A CA 1
ATOM 731 C C . GLY A 1 88 ? 4.415 11.667 12.623 1.00 52.00 88 GLY A C 1
ATOM 732 O O . GLY A 1 88 ? 4.290 11.909 11.419 1.00 52.00 88 GLY A O 1
ATOM 733 N N . THR A 1 89 ? 3.979 10.504 13.124 1.00 55.19 89 THR A N 1
ATOM 734 C CA . THR A 1 89 ? 3.357 9.424 12.315 1.00 55.19 89 THR A CA 1
ATOM 735 C C . THR A 1 89 ? 2.076 9.853 11.604 1.00 55.19 89 THR A C 1
ATOM 737 O O . THR A 1 89 ? 1.738 9.274 10.576 1.00 55.19 89 THR A O 1
ATOM 740 N N . LEU A 1 90 ? 1.385 10.881 12.098 1.00 59.06 90 LEU A N 1
ATOM 741 C CA . LEU A 1 90 ? 0.139 11.387 11.525 1.00 59.06 90 LEU A CA 1
ATOM 742 C C . LEU A 1 90 ? 0.236 12.769 10.877 1.00 59.06 90 LEU A C 1
ATOM 744 O O . LEU A 1 90 ? -0.738 13.193 10.274 1.00 59.06 90 LEU A O 1
ATOM 748 N N . GLY A 1 91 ? 1.347 13.485 10.923 1.00 59.72 91 GLY A N 1
ATOM 749 C CA . GLY A 1 91 ? 1.367 14.896 10.520 1.00 59.72 91 GLY A CA 1
ATOM 750 C C . GLY A 1 91 ? 0.713 15.833 11.543 1.00 59.72 91 GLY A C 1
ATOM 751 O O . GLY A 1 91 ? -0.347 15.536 12.096 1.00 59.72 91 GLY A O 1
ATOM 752 N N . CYS A 1 92 ? 1.265 17.039 11.707 1.00 53.56 92 CYS A N 1
ATOM 753 C CA . CYS A 1 92 ? 0.515 18.196 12.202 1.00 53.56 92 CYS A CA 1
ATOM 754 C C . CYS A 1 92 ? -0.402 18.713 11.076 1.00 53.56 92 CYS A C 1
ATOM 756 O O . CYS A 1 92 ? -0.155 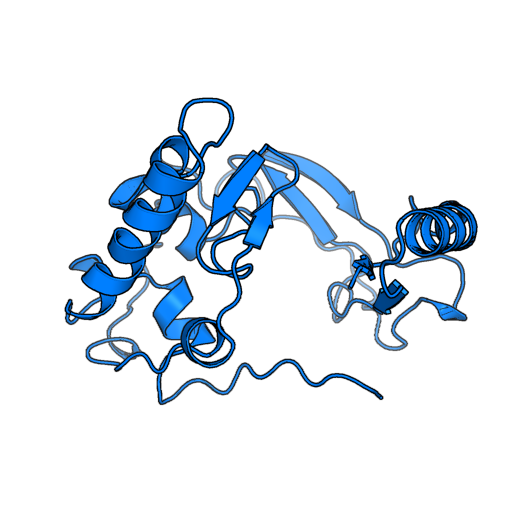19.744 10.456 1.00 53.56 92 CYS A O 1
ATOM 758 N N . THR A 1 93 ? -1.438 17.941 10.753 1.00 64.81 93 THR A N 1
ATOM 759 C CA . THR A 1 93 ? -2.421 18.272 9.712 1.00 64.81 93 THR A CA 1
ATOM 760 C C . THR A 1 93 ? -3.823 18.296 10.301 1.00 64.81 93 THR A C 1
ATOM 762 O O . THR A 1 93 ? -4.193 17.423 11.087 1.00 64.81 93 THR A O 1
ATOM 765 N N . ASP A 1 94 ? -4.612 19.300 9.917 1.00 75.56 94 ASP A N 1
ATOM 766 C CA . ASP A 1 94 ? -6.039 19.330 10.221 1.00 75.56 94 ASP A CA 1
ATOM 767 C C . ASP A 1 94 ? -6.759 18.236 9.416 1.00 75.56 94 ASP A C 1
ATOM 769 O O . ASP A 1 94 ? -6.823 18.273 8.184 1.00 75.56 94 ASP A O 1
ATOM 773 N N . TYR A 1 95 ? -7.281 17.244 10.137 1.00 80.12 95 TYR A N 1
ATOM 774 C CA . TYR A 1 95 ? -8.037 16.123 9.590 1.00 80.12 95 TYR A CA 1
ATOM 775 C C . TYR A 1 95 ? -9.549 16.283 9.732 1.00 80.12 95 TYR A C 1
ATOM 777 O O . TYR A 1 95 ? -10.265 15.351 9.382 1.00 80.12 95 TYR A O 1
ATOM 785 N N . SER A 1 96 ? -10.047 17.441 10.170 1.00 85.06 96 SER A N 1
ATOM 786 C CA . SER A 1 96 ? -11.476 17.696 10.405 1.00 85.06 96 SER A CA 1
ATOM 787 C C . SER A 1 96 ? -12.371 17.312 9.219 1.00 85.06 96 SER A C 1
ATOM 789 O O . SER A 1 96 ? -13.445 16.740 9.388 1.00 85.06 96 SER A O 1
ATOM 791 N N . LYS A 1 97 ? -11.897 17.526 7.984 1.00 86.94 97 LYS A N 1
ATOM 792 C CA . LYS A 1 97 ? -12.601 17.137 6.744 1.00 86.94 97 LYS A CA 1
ATOM 793 C C . LYS A 1 97 ? -12.783 15.624 6.567 1.00 86.94 97 LYS A C 1
ATOM 795 O O . LYS A 1 97 ? -13.523 15.202 5.681 1.00 86.94 97 LYS A O 1
ATOM 800 N N . LEU A 1 98 ? -12.064 14.817 7.342 1.00 87.50 98 LEU A N 1
ATOM 801 C CA . LEU A 1 98 ? -12.100 13.356 7.326 1.00 87.50 98 LEU A CA 1
ATOM 802 C C . LEU A 1 98 ? -12.896 12.771 8.503 1.00 87.50 98 LEU A C 1
ATOM 804 O O . LEU A 1 98 ? -13.064 11.549 8.575 1.00 87.50 98 LEU A O 1
ATOM 808 N N . ASP A 1 99 ? -13.393 13.614 9.408 1.00 90.06 99 ASP A N 1
ATOM 809 C CA . ASP A 1 99 ? -14.146 13.181 10.579 1.00 90.06 99 ASP A CA 1
ATOM 810 C C . ASP A 1 99 ? -15.508 12.600 10.196 1.00 90.06 99 ASP A C 1
ATOM 812 O O . ASP A 1 99 ? -16.145 13.004 9.223 1.00 90.06 99 ASP A O 1
ATOM 816 N N . ASN A 1 100 ? -15.966 11.626 10.985 1.00 92.75 100 ASN A N 1
ATOM 817 C CA . ASN A 1 100 ? -17.258 10.946 10.838 1.00 92.75 100 ASN A CA 1
ATOM 818 C C . ASN A 1 100 ? -17.500 10.287 9.466 1.00 92.75 100 ASN A C 1
ATOM 820 O O . ASN A 1 100 ? -18.601 9.804 9.208 1.00 92.75 100 ASN A O 1
ATOM 824 N N . ILE A 1 101 ? -16.481 10.184 8.604 1.00 92.75 101 ILE A N 1
ATOM 825 C CA . ILE A 1 101 ? -16.597 9.448 7.345 1.00 92.75 101 ILE A CA 1
ATOM 826 C C . ILE A 1 101 ? -16.803 7.965 7.654 1.00 92.75 101 ILE A C 1
ATOM 828 O O . ILE A 1 101 ? -16.009 7.342 8.373 1.00 92.75 101 ILE A O 1
ATOM 832 N N . LYS A 1 102 ? -17.870 7.407 7.082 1.00 94.88 102 LYS A N 1
ATOM 833 C CA . LYS A 1 102 ? -18.176 5.982 7.116 1.00 94.88 102 LYS A CA 1
ATOM 834 C C . LYS A 1 102 ? -17.350 5.229 6.074 1.00 94.88 102 LYS A C 1
ATOM 836 O O . LYS A 1 102 ? -17.109 5.718 4.968 1.00 94.88 102 LYS A O 1
ATOM 841 N N . ILE A 1 103 ? -16.910 4.030 6.446 1.00 94.75 103 ILE A N 1
ATOM 842 C CA . ILE A 1 103 ? -16.077 3.165 5.610 1.00 94.75 103 ILE A CA 1
ATOM 843 C C . ILE A 1 103 ? -16.946 2.134 4.887 1.00 94.75 103 ILE A C 1
ATOM 845 O O . ILE A 1 103 ? -17.571 1.290 5.524 1.00 94.75 103 ILE A O 1
ATOM 849 N N . ASN A 1 104 ? -16.901 2.146 3.555 1.00 93.19 104 ASN A N 1
ATOM 850 C CA . ASN A 1 104 ? -17.448 1.100 2.692 1.00 93.19 104 ASN A CA 1
ATOM 851 C C . ASN A 1 104 ? -16.287 0.332 2.049 1.00 93.19 104 ASN A C 1
ATOM 853 O O . ASN A 1 104 ? -15.829 0.643 0.949 1.00 93.19 104 ASN A O 1
ATOM 857 N N . CYS A 1 105 ? -15.764 -0.660 2.774 1.00 91.75 105 CYS A N 1
ATOM 858 C CA . CYS A 1 105 ? -14.533 -1.355 2.401 1.00 91.75 105 CYS A CA 1
ATOM 859 C C . CYS A 1 105 ? -14.676 -2.184 1.112 1.00 91.75 105 CYS A C 1
ATOM 861 O O . CYS A 1 105 ? -15.382 -3.194 1.077 1.00 91.75 105 CYS A O 1
ATOM 863 N N . ILE A 1 106 ? -13.931 -1.797 0.071 1.00 88.81 106 ILE A N 1
ATOM 864 C CA . ILE A 1 106 ? -13.900 -2.505 -1.220 1.00 88.81 106 ILE A CA 1
ATOM 865 C C . ILE A 1 106 ? -13.339 -3.926 -1.089 1.00 88.81 106 ILE A C 1
ATOM 867 O O . ILE A 1 106 ? -13.875 -4.854 -1.688 1.00 88.81 106 ILE A O 1
ATOM 871 N N . VAL A 1 107 ? -12.319 -4.111 -0.248 1.00 89.56 107 VAL A N 1
ATOM 872 C CA . VAL A 1 107 ? -11.647 -5.404 -0.075 1.00 89.56 107 VAL A CA 1
ATOM 873 C C . VAL A 1 107 ? -12.534 -6.394 0.673 1.00 89.56 107 VAL A C 1
ATOM 875 O O . VAL A 1 107 ? -12.606 -7.558 0.295 1.00 89.56 107 VAL A O 1
ATOM 878 N N . LYS A 1 108 ? -13.303 -5.922 1.665 1.00 89.62 108 LYS A N 1
ATOM 879 C CA . LYS A 1 108 ? -14.289 -6.755 2.366 1.00 89.62 108 LYS A CA 1
ATOM 880 C C . LYS A 1 108 ? -15.380 -7.257 1.417 1.00 89.62 108 LYS A C 1
ATOM 882 O O . LYS A 1 108 ? -15.774 -8.413 1.510 1.00 89.62 108 LYS A O 1
ATOM 887 N N . LYS A 1 109 ? -15.826 -6.415 0.474 1.00 89.88 109 LYS A N 1
ATOM 888 C CA . LYS A 1 109 ? -16.780 -6.810 -0.577 1.00 89.88 109 LYS A CA 1
ATOM 889 C C . LYS A 1 109 ? -16.194 -7.859 -1.529 1.00 89.88 109 LYS A C 1
ATOM 891 O O . LYS A 1 109 ? -16.920 -8.746 -1.958 1.00 89.88 109 LYS A O 1
ATOM 896 N N . GLN A 1 110 ? -14.913 -7.740 -1.871 1.00 88.50 110 GLN A N 1
ATOM 897 C CA . GLN A 1 110 ? -14.217 -8.656 -2.785 1.00 88.50 110 GLN A CA 1
ATOM 898 C C . GLN A 1 110 ? -13.691 -9.925 -2.096 1.00 88.50 110 GLN A C 1
ATOM 900 O O . GLN A 1 110 ? -13.320 -10.870 -2.779 1.00 88.50 110 GLN A O 1
ATOM 905 N N . GLN A 1 111 ? -13.691 -9.957 -0.759 1.00 90.00 111 GLN A N 1
ATOM 906 C CA . GLN A 1 111 ? -13.155 -11.045 0.064 1.00 90.00 111 GLN A CA 1
ATOM 907 C C . GLN A 1 111 ? -11.677 -11.353 -0.225 1.00 90.00 111 GLN A C 1
ATOM 909 O O . GLN A 1 111 ? -11.273 -12.511 -0.311 1.00 90.00 111 GLN A O 1
ATOM 914 N N . GLU A 1 112 ? -10.859 -10.308 -0.351 1.00 89.38 112 GLU A N 1
ATOM 915 C CA . GLU A 1 112 ? -9.424 -10.452 -0.611 1.00 89.38 112 GLU A CA 1
ATOM 916 C C . GLU A 1 112 ? -8.583 -10.233 0.651 1.00 89.38 112 GLU A C 1
ATOM 918 O O . GLU A 1 112 ? -8.975 -9.542 1.591 1.00 89.38 112 GLU A O 1
ATOM 923 N N . VAL A 1 113 ? -7.378 -10.801 0.644 1.00 90.69 113 VAL A N 1
ATOM 924 C CA . VAL A 1 113 ? -6.319 -10.527 1.620 1.00 90.69 113 VAL A CA 1
ATOM 925 C C . VAL A 1 113 ? -5.022 -10.246 0.879 1.00 90.69 113 VAL A C 1
ATOM 927 O O . VAL A 1 113 ? -4.810 -10.713 -0.241 1.00 90.69 113 VAL A O 1
ATOM 930 N N . PHE A 1 114 ? -4.135 -9.484 1.506 1.00 90.69 114 PHE A N 1
ATOM 931 C CA . PHE A 1 114 ? -2.835 -9.161 0.943 1.00 90.69 114 PHE A CA 1
ATOM 932 C C . PHE A 1 114 ? -1.729 -9.885 1.705 1.00 90.69 114 PHE A C 1
ATOM 934 O O . PHE A 1 114 ? -1.532 -9.644 2.892 1.00 90.69 114 PHE A O 1
ATOM 941 N N . LEU A 1 115 ? -0.973 -10.735 1.014 1.00 89.50 115 LEU A N 1
ATOM 942 C CA . LEU A 1 115 ? 0.236 -11.347 1.555 1.00 89.50 115 LEU A CA 1
ATOM 943 C C . LEU A 1 115 ? 1.463 -10.581 1.053 1.00 89.50 115 LEU A C 1
ATOM 945 O O . LEU A 1 115 ? 1.784 -10.611 -0.137 1.00 89.50 115 LEU A O 1
ATOM 949 N N . ALA A 1 116 ? 2.143 -9.888 1.962 1.00 87.75 116 ALA A N 1
ATOM 950 C CA . ALA A 1 116 ? 3.384 -9.188 1.660 1.00 87.75 116 ALA A CA 1
ATOM 951 C C . ALA A 1 116 ? 4.537 -10.180 1.442 1.00 87.75 116 ALA A C 1
ATOM 953 O O . ALA A 1 116 ? 4.582 -11.241 2.064 1.00 87.75 116 ALA A O 1
ATOM 954 N N . TYR A 1 117 ? 5.533 -9.793 0.638 1.00 83.88 117 TYR A N 1
ATOM 955 C CA . TYR A 1 117 ? 6.738 -10.604 0.407 1.00 83.88 117 TYR A CA 1
ATOM 956 C C . TYR A 1 117 ? 7.543 -10.883 1.689 1.00 83.88 117 TYR A C 1
ATOM 958 O O . TYR A 1 117 ? 8.306 -11.840 1.736 1.00 83.88 117 TYR A O 1
ATOM 966 N N . THR A 1 118 ? 7.359 -10.073 2.735 1.00 86.75 118 THR A N 1
ATOM 967 C CA . THR A 1 118 ? 7.976 -10.265 4.055 1.00 86.75 118 THR A CA 1
ATOM 968 C C . THR A 1 118 ? 7.218 -11.248 4.951 1.00 86.75 118 THR A C 1
ATOM 970 O O . THR A 1 118 ? 7.582 -11.418 6.108 1.00 86.75 118 THR A O 1
ATOM 973 N N . GLY A 1 119 ? 6.163 -11.897 4.445 1.00 90.94 119 GLY A N 1
ATOM 974 C CA . GLY A 1 119 ? 5.381 -12.888 5.191 1.00 90.94 119 GLY A CA 1
ATOM 975 C C . GLY A 1 119 ? 4.264 -12.300 6.058 1.00 90.94 119 GLY A C 1
ATOM 976 O O . GLY A 1 119 ? 3.716 -13.003 6.898 1.00 90.94 119 GLY A O 1
ATOM 977 N N . HIS A 1 120 ? 3.897 -11.031 5.861 1.00 93.69 120 HIS A N 1
ATOM 978 C CA . HIS A 1 120 ? 2.793 -10.403 6.591 1.00 93.69 120 HIS A CA 1
ATOM 979 C C . HIS A 1 120 ? 1.463 -10.588 5.854 1.00 93.69 120 HIS A C 1
ATOM 981 O O . HIS A 1 120 ? 1.339 -10.184 4.696 1.00 93.69 120 HIS A O 1
ATOM 987 N N . LEU A 1 121 ? 0.463 -11.150 6.533 1.00 94.00 121 LEU A N 1
ATOM 988 C CA . LEU A 1 121 ? -0.893 -11.329 6.013 1.00 94.00 121 LEU A CA 1
ATOM 989 C C . LEU A 1 121 ? -1.798 -10.180 6.471 1.00 94.00 121 LEU A C 1
ATOM 991 O O . LEU A 1 121 ? -2.273 -10.156 7.603 1.00 94.00 121 LEU A O 1
ATOM 995 N N . LEU A 1 122 ? -2.020 -9.216 5.586 1.00 93.69 122 LEU A N 1
ATOM 996 C CA . LEU A 1 122 ? -2.691 -7.948 5.859 1.00 93.69 122 LEU A CA 1
ATOM 997 C C . LEU A 1 122 ? -4.087 -7.909 5.219 1.00 93.69 122 LEU A C 1
ATOM 999 O O . LEU A 1 122 ? -4.332 -8.582 4.215 1.00 93.69 122 LEU A O 1
ATOM 1003 N N . PRO A 1 123 ? -5.016 -7.092 5.747 1.00 91.88 123 PRO A N 1
ATOM 1004 C CA . PRO A 1 123 ? -6.407 -7.112 5.289 1.00 91.88 123 PRO A CA 1
ATOM 1005 C C . PRO A 1 123 ? -6.601 -6.471 3.917 1.00 91.88 123 PRO A C 1
ATOM 1007 O O . PRO A 1 123 ? -7.684 -6.557 3.358 1.00 91.88 123 PRO A O 1
ATOM 1010 N N . CYS A 1 124 ? -5.602 -5.751 3.401 1.00 90.12 124 CYS A N 1
ATOM 1011 C CA . CYS A 1 124 ? -5.721 -4.951 2.191 1.00 90.12 124 CYS A CA 1
ATOM 1012 C C . CYS A 1 124 ? -4.337 -4.492 1.712 1.00 90.12 124 CYS A C 1
ATOM 1014 O O . CYS A 1 124 ? -3.485 -4.155 2.534 1.00 90.12 124 CYS A O 1
ATOM 1016 N N . CYS A 1 125 ? -4.116 -4.398 0.398 1.00 86.06 125 CYS A N 1
ATOM 1017 C CA . CYS A 1 125 ? -2.848 -3.931 -0.175 1.00 86.06 125 CYS A CA 1
ATOM 1018 C C . CYS A 1 125 ? -2.551 -2.444 0.094 1.00 86.06 125 CYS A C 1
ATOM 1020 O O . CYS A 1 125 ? -1.385 -2.070 0.147 1.00 86.06 125 CYS A O 1
ATOM 1022 N N . TYR A 1 126 ? -3.573 -1.609 0.321 1.00 86.56 126 TYR A N 1
ATOM 1023 C CA . TYR A 1 126 ? -3.400 -0.192 0.676 1.00 86.56 126 TYR A CA 1
ATOM 1024 C C . TYR A 1 126 ? -2.835 -0.001 2.091 1.00 86.56 126 TYR A C 1
ATOM 1026 O O . TYR A 1 126 ? -2.129 0.966 2.346 1.00 86.56 126 TYR A O 1
ATOM 1034 N N . ILE A 1 127 ? -3.131 -0.933 3.003 1.00 85.94 127 ILE A N 1
ATOM 1035 C CA . ILE A 1 127 ? -2.467 -1.042 4.314 1.00 85.94 127 ILE A CA 1
ATOM 1036 C C . ILE A 1 127 ? -1.144 -1.811 4.156 1.00 85.94 127 ILE A C 1
ATOM 1038 O O . ILE A 1 127 ? -0.151 -1.528 4.818 1.00 85.94 127 ILE A O 1
ATOM 1042 N N . GLY A 1 128 ? -1.135 -2.759 3.217 1.00 70.12 128 GLY A N 1
ATOM 1043 C CA . GLY A 1 128 ? -0.053 -3.667 2.862 1.00 70.12 128 GLY A CA 1
ATOM 1044 C C . GLY A 1 128 ? 1.152 -3.087 2.140 1.00 70.12 128 GLY A C 1
ATOM 1045 O O . GLY A 1 128 ? 1.993 -3.854 1.679 1.00 70.12 128 GLY A O 1
ATOM 1046 N N . THR A 1 129 ? 1.319 -1.769 2.112 1.00 68.62 129 THR A N 1
ATOM 1047 C CA . THR A 1 129 ? 2.590 -1.132 1.741 1.00 68.62 129 THR A CA 1
ATOM 1048 C C . THR A 1 129 ? 3.328 -0.613 2.982 1.00 68.62 129 THR A C 1
ATOM 1050 O O . THR A 1 129 ? 3.580 0.590 3.067 1.00 68.62 129 THR A O 1
ATOM 1053 N N . PRO A 1 130 ? 3.690 -1.472 3.962 1.00 54.94 130 PRO A N 1
ATOM 1054 C CA . PRO A 1 130 ? 4.235 -1.023 5.239 1.00 54.94 130 PRO A CA 1
ATOM 1055 C C . PRO A 1 130 ? 5.649 -0.440 5.159 1.00 54.94 130 PRO A C 1
ATOM 1057 O O . PRO A 1 130 ? 6.150 0.114 6.133 1.00 54.94 130 PRO A O 1
ATOM 1060 N N . TYR A 1 131 ? 6.301 -0.558 4.009 1.00 58.03 131 TYR A N 1
ATOM 1061 C CA . TYR A 1 131 ? 7.634 -0.009 3.750 1.00 58.03 131 TYR A CA 1
ATOM 1062 C C . TYR A 1 131 ? 7.574 1.262 2.897 1.00 58.03 131 TYR A C 1
ATOM 1064 O O . TYR A 1 131 ? 8.584 1.711 2.381 1.00 58.03 131 TYR A O 1
ATOM 1072 N N . TYR A 1 132 ? 6.376 1.822 2.697 1.00 69.00 132 TYR A N 1
ATOM 1073 C CA . TYR A 1 132 ? 6.223 3.153 2.131 1.00 69.00 132 TYR A CA 1
ATOM 1074 C C . TYR A 1 132 ? 5.995 4.151 3.263 1.00 69.00 132 TYR A C 1
ATOM 1076 O O . TYR A 1 132 ? 4.966 4.094 3.949 1.00 69.00 132 TYR A O 1
ATOM 1084 N N . ASP A 1 133 ? 6.949 5.054 3.460 1.00 69.69 133 ASP A N 1
ATOM 1085 C CA . ASP A 1 133 ? 6.848 6.118 4.455 1.00 69.69 133 ASP A CA 1
ATOM 1086 C C . ASP A 1 133 ? 5.690 7.053 4.088 1.00 69.69 133 ASP A C 1
ATOM 1088 O O . ASP A 1 133 ? 5.737 7.831 3.136 1.00 69.69 133 ASP A O 1
ATOM 1092 N N . SER A 1 134 ? 4.591 6.908 4.821 1.00 75.50 134 SER A N 1
ATOM 1093 C CA . SER A 1 134 ? 3.363 7.676 4.651 1.00 75.50 134 SER A CA 1
ATOM 1094 C C . SER A 1 134 ? 2.653 7.785 5.996 1.00 75.50 134 SER A C 1
ATOM 1096 O O . SER A 1 134 ? 2.818 6.889 6.833 1.00 75.50 134 SER A O 1
ATOM 1098 N N . PRO A 1 135 ? 1.806 8.807 6.212 1.00 77.69 135 PRO A N 1
ATOM 1099 C CA . PRO A 1 135 ? 1.214 9.007 7.525 1.00 77.69 135 PRO A CA 1
ATOM 1100 C C . PRO A 1 135 ? 0.236 7.876 7.877 1.00 77.69 135 PRO A C 1
ATOM 1102 O O . PRO A 1 135 ? 0.176 7.406 9.005 1.00 77.69 135 PRO A O 1
ATOM 1105 N N . GLY A 1 136 ? -0.473 7.335 6.881 1.00 82.31 136 GLY A N 1
ATOM 1106 C CA . GLY A 1 136 ? -1.361 6.191 7.094 1.00 82.31 136 GLY A CA 1
ATOM 1107 C C . GLY A 1 136 ? -0.620 4.901 7.462 1.00 82.31 136 GLY A C 1
ATOM 1108 O O . GLY A 1 136 ? -1.139 4.091 8.227 1.00 82.31 136 GLY A O 1
ATOM 1109 N N . ASN A 1 137 ? 0.599 4.710 6.947 1.00 81.44 137 ASN A N 1
ATOM 1110 C CA . ASN A 1 137 ? 1.447 3.581 7.325 1.00 81.44 137 ASN A CA 1
ATOM 1111 C C . ASN A 1 137 ? 2.049 3.773 8.725 1.00 81.44 137 ASN A C 1
ATOM 1113 O O . ASN A 1 137 ? 2.017 2.847 9.533 1.00 81.44 137 ASN A O 1
ATOM 1117 N N . GLY A 1 138 ? 2.552 4.976 9.023 1.00 80.62 138 GLY A N 1
ATOM 1118 C CA . GLY A 1 138 ? 3.043 5.334 10.355 1.00 80.62 138 GLY A CA 1
ATOM 1119 C C . GLY A 1 138 ? 1.988 5.070 11.425 1.00 80.62 138 GLY A C 1
ATOM 1120 O O . GLY A 1 138 ? 2.242 4.301 12.350 1.00 80.62 138 GLY A O 1
ATOM 1121 N N . GLN A 1 139 ? 0.777 5.595 11.216 1.00 85.31 139 GLN A N 1
ATOM 1122 C CA . GLN A 1 139 ? -0.371 5.344 12.086 1.00 85.31 139 GLN A CA 1
ATOM 1123 C C . GLN A 1 139 ? -0.660 3.847 12.248 1.00 85.31 139 GLN A C 1
ATOM 1125 O O . GLN A 1 139 ? -0.791 3.356 13.360 1.00 85.31 139 GLN A O 1
ATOM 1130 N N . PHE A 1 140 ? -0.735 3.085 11.152 1.00 88.75 140 PHE A N 1
ATOM 1131 C CA . PHE A 1 140 ? -1.033 1.653 11.232 1.00 88.75 140 PHE A CA 1
ATOM 1132 C C . PHE A 1 140 ? 0.010 0.874 12.053 1.00 88.75 140 PHE A C 1
ATOM 1134 O O . PHE A 1 140 ? -0.345 -0.025 12.824 1.00 88.75 140 PHE A O 1
ATOM 1141 N N . LYS A 1 141 ? 1.298 1.202 11.898 1.00 85.75 141 LYS A N 1
ATOM 1142 C CA . LYS A 1 141 ? 2.381 0.587 12.678 1.00 85.75 141 LYS A CA 1
ATOM 1143 C C . LYS A 1 141 ? 2.273 0.912 14.169 1.00 85.75 141 LYS A C 1
ATOM 1145 O O . LYS A 1 141 ? 2.600 0.045 14.974 1.00 85.75 141 LYS A O 1
ATOM 1150 N N . GLU A 1 142 ? 1.843 2.119 14.514 1.00 84.19 142 GLU A N 1
ATOM 1151 C CA . GLU A 1 142 ? 1.709 2.591 15.894 1.00 84.19 142 GLU A CA 1
ATOM 1152 C C . GLU A 1 142 ? 0.450 2.041 16.573 1.00 84.19 142 GLU A C 1
ATOM 1154 O O . GLU A 1 142 ? 0.547 1.351 17.588 1.00 84.19 142 GLU A O 1
ATOM 1159 N N . ASP A 1 143 ? -0.715 2.256 15.964 1.00 87.56 143 ASP A N 1
ATOM 1160 C CA . ASP A 1 143 ? -2.015 1.926 16.554 1.00 87.56 143 ASP A CA 1
ATOM 1161 C C . ASP A 1 143 ? -2.269 0.409 16.568 1.00 87.56 143 ASP A C 1
ATOM 1163 O O . ASP A 1 143 ? -2.883 -0.137 17.490 1.00 87.56 143 ASP A O 1
ATOM 1167 N N . ILE A 1 144 ? -1.804 -0.309 15.535 1.00 92.12 144 ILE A N 1
ATOM 1168 C CA . ILE A 1 144 ? -2.084 -1.742 15.361 1.00 92.12 144 ILE A CA 1
ATOM 1169 C C . ILE A 1 144 ? -0.812 -2.580 15.450 1.00 92.12 144 ILE A C 1
ATOM 1171 O O . ILE A 1 144 ? -0.770 -3.522 16.242 1.00 92.12 144 ILE A O 1
ATOM 1175 N N . GLY A 1 145 ? 0.216 -2.270 14.666 1.00 90.62 145 GLY A N 1
ATOM 1176 C CA . GLY A 1 145 ? 1.491 -2.987 14.688 1.00 90.62 145 GLY A CA 1
ATOM 1177 C C . GLY A 1 145 ? 1.545 -4.222 13.782 1.00 90.62 145 GLY A C 1
ATOM 1178 O O . GLY A 1 145 ? 0.731 -5.145 13.860 1.00 90.62 145 GLY A O 1
ATOM 1179 N N . LEU A 1 146 ? 2.586 -4.267 12.944 1.00 90.06 146 LEU A N 1
ATOM 1180 C CA . LEU A 1 146 ? 2.785 -5.296 11.915 1.00 90.06 146 LEU A CA 1
ATOM 1181 C C . LEU A 1 146 ? 2.968 -6.709 12.467 1.00 90.06 146 LEU A C 1
ATOM 1183 O O . LEU A 1 146 ? 2.522 -7.666 11.841 1.00 90.06 146 LEU A O 1
ATOM 1187 N N . ILE A 1 147 ? 3.553 -6.848 13.658 1.00 93.19 147 ILE A N 1
ATOM 1188 C CA . ILE A 1 147 ? 3.828 -8.153 14.277 1.00 93.19 147 ILE A CA 1
ATOM 1189 C C . ILE A 1 147 ? 2.560 -8.998 14.479 1.00 93.19 147 ILE A C 1
ATOM 1191 O O . ILE A 1 147 ? 2.623 -10.224 14.516 1.00 93.19 147 ILE A O 1
ATOM 1195 N N . LYS A 1 148 ? 1.383 -8.358 14.552 1.00 95.81 148 LYS A N 1
ATOM 1196 C CA . LYS A 1 148 ? 0.080 -9.032 14.649 1.00 95.81 148 LYS A CA 1
ATOM 1197 C C . LYS A 1 148 ? -0.312 -9.765 13.358 1.00 95.81 148 LYS A C 1
ATOM 1199 O O . LYS A 1 148 ? -1.286 -10.512 13.365 1.00 95.81 148 LYS A O 1
ATOM 1204 N N . PHE A 1 149 ? 0.437 -9.595 12.275 1.00 95.69 149 PHE A N 1
ATOM 1205 C CA . PHE A 1 149 ? 0.146 -10.157 10.956 1.00 95.69 149 PHE A CA 1
ATOM 1206 C C . PHE A 1 149 ? 1.291 -11.012 10.398 1.00 95.69 149 PHE A C 1
ATOM 1208 O O . PHE A 1 149 ? 1.177 -11.521 9.286 1.00 95.69 149 PHE A O 1
ATOM 1215 N N . ASP A 1 150 ? 2.388 -11.173 11.141 1.00 95.75 150 ASP A N 1
ATOM 1216 C CA . ASP A 1 150 ? 3.592 -11.874 10.689 1.00 95.75 150 ASP A CA 1
ATOM 1217 C C . ASP A 1 150 ? 3.414 -13.403 10.739 1.00 95.75 150 ASP A C 1
ATOM 1219 O O . ASP A 1 150 ? 3.388 -14.011 11.815 1.00 95.75 150 ASP A O 1
ATOM 1223 N N . LEU A 1 151 ? 3.320 -14.046 9.572 1.00 96.56 151 LEU A N 1
ATOM 1224 C CA . LEU A 1 151 ? 3.185 -15.502 9.456 1.00 96.56 151 LEU A CA 1
ATOM 1225 C C . LEU A 1 151 ? 4.460 -16.265 9.839 1.00 96.56 151 LEU A C 1
ATOM 1227 O O . LEU A 1 151 ? 4.395 -17.469 10.068 1.00 96.56 151 LEU A O 1
ATOM 1231 N N . ASN A 1 152 ? 5.606 -15.593 9.974 1.00 96.38 152 ASN A N 1
ATOM 1232 C CA . ASN A 1 152 ? 6.814 -16.214 10.522 1.00 96.38 152 ASN A CA 1
ATOM 1233 C C . ASN A 1 152 ? 6.727 -16.392 12.049 1.00 96.38 152 ASN A C 1
ATOM 1235 O O . ASN A 1 152 ? 7.555 -17.083 12.644 1.00 96.38 152 ASN A O 1
ATOM 1239 N N . LYS A 1 153 ? 5.751 -15.743 12.699 1.00 97.19 153 LYS A N 1
ATOM 1240 C CA . LYS A 1 153 ? 5.531 -15.774 14.155 1.00 97.19 153 LYS A CA 1
ATOM 1241 C C . LYS A 1 153 ? 4.155 -16.311 14.542 1.00 97.19 153 LYS A C 1
ATOM 1243 O O . LYS A 1 153 ? 3.963 -16.737 15.680 1.00 97.19 153 LYS A O 1
ATOM 1248 N N . LEU A 1 154 ? 3.187 -16.266 13.630 1.00 97.31 154 LEU A N 1
ATOM 1249 C CA . LEU A 1 154 ? 1.786 -16.592 13.880 1.00 97.31 154 LEU A CA 1
ATOM 1250 C C . LEU A 1 154 ? 1.287 -17.672 12.922 1.00 97.31 154 LEU A C 1
ATOM 1252 O O . LEU A 1 154 ? 1.713 -17.763 11.776 1.00 97.31 154 LEU A O 1
ATOM 1256 N N . SER A 1 155 ? 0.291 -18.441 13.363 1.00 97.44 155 SER A N 1
ATOM 1257 C CA . SER A 1 155 ? -0.471 -19.285 12.445 1.00 97.44 155 SER A CA 1
ATOM 1258 C C . SER A 1 155 ? -1.348 -18.434 11.523 1.00 97.44 155 SER A C 1
ATOM 1260 O O . SER A 1 155 ? -1.834 -17.370 11.919 1.00 97.44 155 SER A O 1
ATOM 1262 N N . VAL A 1 156 ? -1.642 -18.952 10.325 1.00 96.31 156 VAL A N 1
ATOM 1263 C CA . VAL A 1 156 ? -2.555 -18.306 9.363 1.00 96.31 156 VAL A CA 1
ATOM 1264 C C . VAL A 1 156 ? -3.896 -17.969 10.016 1.00 96.31 156 VAL A C 1
ATOM 1266 O O . VAL A 1 156 ? -4.367 -16.845 9.895 1.00 96.31 156 VAL A O 1
ATOM 1269 N N . LYS A 1 157 ? -4.482 -18.896 10.790 1.00 97.38 157 LYS A N 1
ATOM 1270 C CA . LYS A 1 157 ? -5.750 -18.666 11.508 1.00 97.38 157 LYS A CA 1
ATOM 1271 C C . LYS A 1 157 ? -5.668 -17.470 12.462 1.00 97.38 157 LYS A C 1
ATOM 1273 O O . LYS A 1 157 ? -6.601 -16.676 12.526 1.00 97.38 157 LYS A O 1
ATOM 1278 N N . LYS A 1 158 ? -4.562 -17.326 13.199 1.00 98.00 158 LYS A N 1
ATOM 1279 C CA . LYS A 1 158 ? -4.373 -16.205 14.129 1.00 98.00 158 LYS A CA 1
ATOM 1280 C C . LYS A 1 158 ? -4.193 -14.882 13.381 1.00 98.00 158 LYS A C 1
ATOM 1282 O O . LYS A 1 158 ? -4.841 -13.909 13.749 1.00 98.00 158 LYS A O 1
ATOM 1287 N N . ALA A 1 159 ? -3.393 -14.860 12.314 1.00 96.69 159 ALA A N 1
ATOM 1288 C CA . ALA A 1 159 ? -3.230 -13.673 11.473 1.00 96.69 159 ALA A CA 1
ATOM 1289 C C . ALA A 1 159 ? -4.555 -13.250 10.808 1.00 96.69 159 ALA A C 1
ATOM 1291 O O . ALA A 1 159 ? -4.914 -12.077 10.852 1.00 96.69 159 ALA A O 1
ATOM 1292 N N . MET A 1 160 ? -5.336 -14.210 10.297 1.00 95.19 160 MET A N 1
ATOM 1293 C CA . MET A 1 160 ? -6.677 -13.974 9.745 1.00 95.19 160 MET A CA 1
ATOM 1294 C C . MET A 1 160 ? -7.641 -13.396 10.787 1.00 95.19 160 MET A C 1
ATOM 1296 O O . MET A 1 160 ? -8.350 -12.433 10.510 1.00 95.19 160 MET A O 1
ATOM 1300 N N . ASN A 1 161 ? -7.639 -13.932 12.009 1.00 96.88 161 ASN A N 1
ATOM 1301 C CA . ASN A 1 161 ? -8.458 -13.388 13.092 1.00 96.88 161 ASN A CA 1
ATOM 1302 C C . ASN A 1 161 ? -8.049 -11.960 13.470 1.00 96.88 161 ASN A C 1
ATOM 1304 O O . ASN A 1 161 ? -8.907 -11.179 13.866 1.00 96.88 161 ASN A O 1
ATOM 1308 N N . ASN A 1 162 ? -6.767 -11.610 13.344 1.00 97.00 162 ASN A N 1
ATOM 1309 C CA . ASN A 1 162 ? -6.268 -10.269 13.643 1.00 97.00 162 ASN A CA 1
ATOM 1310 C C . ASN A 1 162 ? -6.672 -9.227 12.590 1.00 97.00 162 ASN A C 1
ATOM 1312 O O . ASN A 1 162 ? -6.618 -8.035 12.882 1.00 97.00 162 ASN A O 1
ATOM 1316 N N . LEU A 1 163 ? -7.135 -9.632 11.400 1.00 94.31 163 LEU A N 1
ATOM 1317 C CA . LEU A 1 163 ? -7.632 -8.696 10.380 1.00 94.31 163 LEU A CA 1
ATOM 1318 C C . LEU A 1 163 ? -8.795 -7.833 10.899 1.00 94.31 163 LEU A C 1
ATOM 1320 O O . LEU A 1 163 ? -8.913 -6.672 10.508 1.00 94.31 163 LEU A O 1
ATOM 1324 N N . LYS A 1 164 ? -9.595 -8.358 11.839 1.00 95.25 164 LYS A N 1
ATOM 1325 C CA . LYS A 1 164 ? -10.703 -7.628 12.478 1.00 95.25 164 LYS A CA 1
ATOM 1326 C C . LYS A 1 164 ? -10.256 -6.375 13.235 1.00 95.25 164 LYS A C 1
ATOM 1328 O O . LYS A 1 164 ? -11.033 -5.436 13.336 1.00 95.25 164 LYS A O 1
ATOM 1333 N N . LEU A 1 165 ? -9.004 -6.330 13.705 1.00 96.12 165 LEU A N 1
ATOM 1334 C CA . LEU A 1 165 ? -8.457 -5.176 14.425 1.00 96.12 165 LEU A CA 1
ATOM 1335 C C . LEU A 1 165 ? -8.498 -3.911 13.559 1.00 96.12 165 LEU A C 1
ATOM 1337 O O . LEU A 1 165 ? -8.692 -2.816 14.069 1.00 96.12 165 LEU A O 1
ATOM 1341 N N . VAL A 1 166 ? -8.351 -4.061 12.237 1.00 95.31 166 VAL A N 1
ATOM 1342 C CA . VAL A 1 166 ? -8.504 -2.954 11.283 1.00 95.31 166 VAL A CA 1
ATOM 1343 C C . VAL A 1 166 ? -9.963 -2.535 11.155 1.00 95.31 166 VAL A C 1
ATOM 1345 O O . VAL A 1 166 ? -10.239 -1.341 11.092 1.00 95.31 166 VAL A O 1
ATOM 1348 N N . GLU A 1 167 ? -10.897 -3.485 11.130 1.00 94.56 167 GLU A N 1
ATOM 1349 C CA . GLU A 1 167 ? -12.330 -3.182 11.043 1.00 94.56 167 GLU A CA 1
ATOM 1350 C C . GLU A 1 167 ? -12.845 -2.459 12.293 1.00 94.56 167 GLU A C 1
ATOM 1352 O O . GLU A 1 167 ? -13.631 -1.521 12.185 1.00 94.56 167 GLU A O 1
ATOM 1357 N N . GLU A 1 168 ? -12.362 -2.847 13.474 1.00 96.12 168 GLU A N 1
ATOM 1358 C CA . GLU A 1 168 ? -12.721 -2.237 14.760 1.00 96.12 168 GLU A CA 1
ATOM 1359 C C . GLU A 1 168 ? -12.401 -0.729 14.795 1.00 96.12 168 GLU A C 1
ATOM 1361 O O . GLU A 1 168 ? -13.136 0.044 15.414 1.00 96.12 168 GLU A O 1
ATOM 1366 N N . THR A 1 169 ? -11.375 -0.281 14.056 1.00 95.44 169 THR A N 1
ATOM 1367 C CA . THR A 1 169 ? -11.024 1.149 13.936 1.00 95.44 169 THR A CA 1
ATOM 1368 C C . THR A 1 169 ? -12.087 1.987 13.228 1.00 95.44 169 THR A C 1
ATOM 1370 O O . THR A 1 169 ? -12.136 3.205 13.402 1.00 95.44 169 THR A O 1
ATOM 1373 N N . TRP A 1 170 ? -12.963 1.374 12.426 1.00 95.12 170 TRP A N 1
ATOM 1374 C CA . TRP A 1 170 ? -13.962 2.110 11.645 1.00 95.12 170 TRP A CA 1
ATOM 1375 C C . TRP A 1 170 ? -15.071 2.702 12.522 1.00 95.12 170 TRP A C 1
ATOM 1377 O O . TRP A 1 170 ? -15.746 3.632 12.082 1.00 95.12 170 TRP A O 1
ATOM 1387 N N . ASN A 1 171 ? -15.217 2.202 13.755 1.00 95.81 171 ASN A N 1
ATOM 1388 C CA . ASN A 1 171 ? -16.182 2.687 14.744 1.00 95.81 171 ASN A CA 1
ATOM 1389 C C . ASN A 1 171 ? -15.778 4.022 15.388 1.00 95.81 171 ASN A C 1
ATOM 1391 O O . ASN A 1 171 ? -16.622 4.690 15.982 1.00 95.81 171 ASN A O 1
ATOM 1395 N N . GLN A 1 172 ? -14.506 4.413 15.283 1.00 95.44 172 GLN A N 1
ATOM 1396 C CA . GLN A 1 172 ? -14.022 5.691 15.807 1.00 95.44 172 GLN A CA 1
ATOM 1397 C C . GLN A 1 172 ? -14.597 6.849 14.983 1.00 95.44 172 GLN A C 1
ATOM 1399 O O . GLN A 1 172 ? -15.009 6.649 13.837 1.00 95.44 172 GLN A O 1
ATOM 1404 N N . LYS A 1 173 ? -14.662 8.075 15.511 1.00 93.38 173 LYS A N 1
ATOM 1405 C CA . LYS A 1 173 ? -15.185 9.211 14.729 1.00 93.38 173 LYS A CA 1
ATOM 1406 C C . LYS A 1 173 ? -14.074 9.877 13.939 1.00 93.38 173 LYS A C 1
ATOM 1408 O O . LYS A 1 173 ? -14.270 10.144 12.749 1.00 93.38 173 LYS A O 1
ATOM 1413 N N . THR A 1 174 ? -12.913 10.056 14.561 1.00 90.88 174 THR A N 1
ATOM 1414 C CA . THR A 1 174 ? -11.792 10.832 14.009 1.00 90.88 174 THR A CA 1
ATOM 1415 C C . THR A 1 174 ? -10.531 9.991 13.807 1.00 90.88 174 THR A C 1
ATOM 1417 O O . THR A 1 174 ? -10.383 8.909 14.378 1.00 90.88 174 THR A O 1
ATOM 1420 N N . ILE A 1 175 ? -9.586 10.507 13.012 1.00 89.00 175 ILE A N 1
ATOM 1421 C CA . ILE A 1 175 ? -8.251 9.897 12.865 1.00 89.00 175 ILE A CA 1
ATOM 1422 C C . ILE A 1 175 ? -7.509 9.865 14.210 1.00 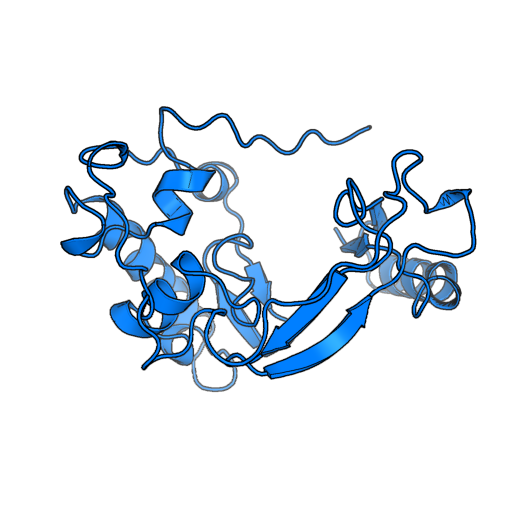89.00 175 ILE A C 1
ATOM 1424 O O . ILE A 1 175 ? -6.850 8.879 14.524 1.00 89.00 175 ILE A O 1
ATOM 1428 N N . ARG A 1 176 ? -7.672 10.912 15.032 1.00 84.88 176 ARG A N 1
ATOM 1429 C CA . ARG A 1 176 ? -7.033 11.038 16.354 1.00 84.88 176 ARG A CA 1
ATOM 1430 C C . ARG A 1 176 ? -7.566 10.046 17.388 1.00 84.88 176 ARG A C 1
ATOM 1432 O O . ARG A 1 176 ? -6.848 9.701 18.313 1.00 84.88 176 ARG A O 1
ATOM 1439 N N . GLU A 1 177 ? -8.800 9.581 17.226 1.00 89.50 177 GLU A N 1
ATOM 1440 C CA . GLU A 1 177 ? -9.390 8.518 18.051 1.00 89.50 177 GLU A CA 1
ATOM 1441 C C . GLU A 1 177 ? -8.996 7.108 17.572 1.00 89.50 177 GLU A C 1
ATOM 1443 O O . GLU A 1 177 ? -9.467 6.115 18.120 1.00 89.50 177 GLU A O 1
ATOM 1448 N N . GLY A 1 178 ? -8.148 7.000 16.542 1.00 89.44 178 GLY A N 1
ATOM 1449 C CA . GLY A 1 178 ? -7.652 5.727 16.019 1.00 89.44 178 GLY A CA 1
ATOM 1450 C C . GLY A 1 178 ? -8.365 5.234 14.760 1.00 89.44 178 GLY A C 1
ATOM 1451 O O . GLY A 1 178 ? -8.125 4.103 14.336 1.00 89.44 178 GLY A O 1
ATOM 1452 N N . LYS A 1 179 ? -9.225 6.041 14.111 1.00 93.31 179 LYS A N 1
ATOM 1453 C CA . LYS A 1 179 ? -9.702 5.699 12.759 1.00 93.31 179 LYS A CA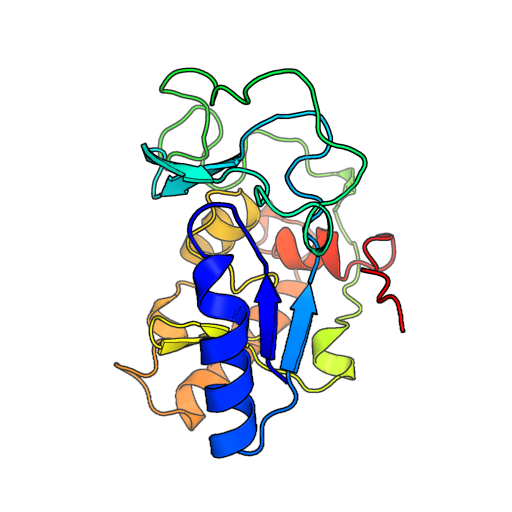 1
ATOM 1454 C C . LYS A 1 179 ? -8.517 5.726 11.797 1.00 93.31 179 LYS A C 1
ATOM 1456 O O . LYS A 1 179 ? -7.839 6.744 11.667 1.00 93.31 179 LYS A O 1
ATOM 1461 N N . LEU A 1 180 ? -8.290 4.637 11.067 1.00 92.00 180 LEU A N 1
ATOM 1462 C CA . LEU A 1 180 ? -7.155 4.574 10.148 1.00 92.00 180 LEU A CA 1
ATOM 1463 C C . LEU A 1 180 ? -7.326 5.524 8.955 1.00 92.00 180 LEU A C 1
ATOM 1465 O O . LEU A 1 180 ? -8.243 5.375 8.138 1.00 92.00 180 LEU A O 1
ATOM 1469 N N . LEU A 1 181 ? -6.368 6.437 8.790 1.00 89.50 181 LEU A N 1
ATOM 1470 C CA . LEU A 1 181 ? -6.289 7.416 7.705 1.00 89.50 181 LEU A CA 1
ATOM 1471 C C . LEU A 1 181 ? -6.349 6.753 6.328 1.00 89.50 181 LEU A C 1
ATOM 1473 O O . LEU A 1 181 ? -7.061 7.218 5.435 1.00 89.50 181 LEU A O 1
ATOM 1477 N N . THR A 1 182 ? -5.627 5.644 6.161 1.00 89.38 182 THR A N 1
ATOM 1478 C CA . THR A 1 182 ? -5.616 4.860 4.919 1.00 89.38 182 THR A CA 1
ATOM 1479 C C . THR A 1 182 ? -7.008 4.331 4.579 1.00 89.38 182 THR A C 1
ATOM 1481 O O . THR A 1 182 ? -7.438 4.441 3.431 1.00 89.38 182 THR A O 1
ATOM 1484 N N . CYS A 1 183 ? -7.745 3.802 5.563 1.00 92.50 183 CYS A N 1
ATOM 1485 C CA . CYS A 1 183 ? -9.104 3.304 5.346 1.00 92.50 183 CYS A CA 1
ATOM 1486 C C . CYS A 1 183 ? -10.037 4.429 4.896 1.00 92.50 183 CYS A C 1
ATOM 1488 O O . CYS A 1 183 ? -10.771 4.247 3.927 1.00 92.50 183 CYS A O 1
ATOM 1490 N N . VAL A 1 184 ? -9.966 5.599 5.538 1.00 91.62 184 VAL A N 1
ATOM 1491 C CA . VAL A 1 184 ? -10.794 6.759 5.174 1.00 91.62 184 VAL A CA 1
ATOM 1492 C C . VAL A 1 184 ? -10.490 7.247 3.761 1.00 91.62 184 VAL A C 1
ATOM 1494 O O . VAL A 1 184 ? -11.414 7.448 2.981 1.00 91.62 184 VAL A O 1
ATOM 1497 N N . LYS A 1 185 ? -9.210 7.396 3.398 1.00 87.38 185 LYS A N 1
ATOM 1498 C CA . LYS A 1 185 ? -8.795 7.932 2.087 1.00 87.38 185 LYS A CA 1
ATOM 1499 C C . LYS A 1 185 ? -9.096 7.014 0.897 1.00 87.38 185 LYS A C 1
ATOM 1501 O O . LYS A 1 185 ? -9.157 7.495 -0.237 1.00 87.38 185 LYS A O 1
ATOM 1506 N N . VAL A 1 186 ? -9.199 5.709 1.137 1.00 88.00 186 VAL A N 1
ATOM 1507 C CA . VAL A 1 186 ? -9.370 4.698 0.080 1.00 88.00 186 VAL A CA 1
ATOM 1508 C C . VAL A 1 186 ? -10.807 4.187 0.007 1.00 88.00 186 VAL A C 1
ATOM 1510 O O . VAL A 1 186 ? -11.335 4.004 -1.085 1.00 88.00 186 VAL A O 1
ATOM 1513 N N . CYS A 1 187 ? -11.427 3.939 1.160 1.00 92.19 187 CYS A N 1
ATOM 1514 C CA . CYS A 1 187 ? -12.723 3.273 1.280 1.00 92.19 187 CYS A CA 1
ATOM 1515 C C . CYS A 1 187 ? -13.794 4.155 1.942 1.00 92.19 187 CYS A C 1
ATOM 1517 O O . CYS A 1 187 ? -14.880 3.661 2.244 1.00 92.19 187 CYS A O 1
ATOM 1519 N N . GLY A 1 188 ? -13.505 5.427 2.226 1.00 92.75 188 GLY A N 1
ATOM 1520 C CA . GLY A 1 188 ? -14.493 6.353 2.773 1.00 92.75 188 GLY A CA 1
ATOM 1521 C C . GLY A 1 188 ? -15.588 6.664 1.752 1.00 92.75 188 GLY A C 1
ATOM 1522 O O . GLY A 1 188 ? -15.291 6.835 0.569 1.00 92.75 188 GLY A O 1
ATOM 1523 N N . GLU A 1 189 ? -16.841 6.774 2.199 1.00 88.25 189 GLU A N 1
ATOM 1524 C CA . GLU A 1 189 ? -18.017 7.014 1.337 1.00 88.25 189 GLU A CA 1
ATOM 1525 C C . GLU A 1 189 ? -17.866 8.213 0.381 1.00 88.25 189 GLU A C 1
ATOM 1527 O O . GLU A 1 189 ? -18.368 8.169 -0.739 1.00 88.25 189 GLU A O 1
ATOM 1532 N N . ASN A 1 190 ? -17.094 9.231 0.772 1.00 72.31 190 ASN A N 1
ATOM 1533 C CA . ASN A 1 190 ? -16.866 10.445 -0.016 1.00 72.31 190 ASN A CA 1
ATOM 1534 C C . ASN A 1 190 ? -15.551 10.435 -0.821 1.00 72.31 190 ASN A C 1
ATOM 1536 O O . ASN A 1 190 ? -15.109 11.482 -1.293 1.00 72.31 190 ASN A O 1
ATOM 1540 N N . THR A 1 191 ? -14.886 9.283 -0.970 1.00 64.94 191 THR A N 1
ATOM 1541 C CA . THR A 1 191 ? -13.580 9.192 -1.649 1.00 64.94 191 THR A CA 1
ATOM 1542 C C . THR A 1 191 ? -13.675 8.565 -3.043 1.00 64.94 191 THR A C 1
ATOM 1544 O O . THR A 1 191 ? -14.266 7.507 -3.242 1.00 64.94 191 THR A O 1
ATOM 1547 N N . GLN A 1 192 ? -13.078 9.233 -4.040 1.00 51.97 192 GLN A N 1
ATOM 1548 C CA . GLN A 1 192 ? -13.129 8.853 -5.463 1.00 51.97 192 GLN A CA 1
ATOM 1549 C C . GLN A 1 192 ? -11.926 8.009 -5.935 1.00 51.97 192 GLN A C 1
ATOM 1551 O O . GLN A 1 192 ? -11.645 7.936 -7.130 1.00 51.97 192 GLN A O 1
ATOM 1556 N N . ASN A 1 193 ? -11.189 7.347 -5.041 1.00 53.00 193 ASN A N 1
ATOM 1557 C CA . ASN A 1 193 ? -9.999 6.581 -5.433 1.00 53.00 193 ASN A CA 1
ATOM 1558 C C . ASN A 1 193 ? -10.358 5.178 -5.948 1.00 53.00 193 ASN A C 1
ATOM 1560 O O . ASN A 1 193 ? -10.045 4.169 -5.320 1.00 53.00 193 ASN A O 1
ATOM 1564 N N . ARG A 1 194 ? -10.987 5.090 -7.125 1.00 52.25 194 ARG A N 1
ATOM 1565 C CA . ARG A 1 194 ? -11.112 3.820 -7.857 1.00 52.25 194 ARG A CA 1
ATOM 1566 C C . ARG A 1 194 ? -9.981 3.716 -8.872 1.00 52.25 194 ARG A C 1
ATOM 1568 O O . ARG A 1 194 ? -9.899 4.503 -9.809 1.00 52.25 194 ARG A O 1
ATOM 1575 N N . THR A 1 195 ? -9.095 2.739 -8.693 1.00 46.47 195 THR A N 1
ATOM 1576 C CA . THR A 1 195 ? -8.103 2.413 -9.726 1.00 46.47 195 THR A CA 1
ATOM 1577 C C . THR A 1 195 ? -8.837 1.755 -10.892 1.00 46.47 195 THR A C 1
ATOM 1579 O O . THR A 1 195 ? -9.341 0.646 -10.745 1.00 46.47 195 THR A O 1
ATOM 1582 N N . GLY A 1 196 ? -8.922 2.441 -12.033 1.00 40.34 196 GLY A N 1
ATOM 1583 C CA . GLY A 1 196 ? -9.412 1.846 -13.275 1.00 40.34 196 GLY A CA 1
ATOM 1584 C C . GLY A 1 196 ? -8.421 0.808 -13.800 1.00 40.34 196 GLY A C 1
ATOM 1585 O O . GLY A 1 196 ? -7.208 1.033 -13.784 1.00 40.34 196 GLY A O 1
ATOM 1586 N N . TYR A 1 197 ? -8.928 -0.331 -14.257 1.00 42.78 197 TYR A N 1
ATOM 1587 C CA . TYR A 1 197 ? -8.143 -1.329 -14.973 1.00 42.78 197 TYR A CA 1
ATOM 1588 C C . TYR A 1 197 ? -8.468 -1.201 -16.460 1.00 42.78 197 TYR A C 1
ATOM 1590 O O . TYR A 1 197 ? -9.635 -1.144 -16.824 1.00 42.78 197 TYR A O 1
ATOM 1598 N N . VAL A 1 198 ? -7.440 -1.134 -17.305 1.00 35.62 198 VAL A N 1
ATOM 1599 C CA . VAL A 1 198 ? -7.614 -1.321 -18.754 1.00 35.62 198 VAL A CA 1
ATOM 1600 C C . VAL A 1 198 ? -7.810 -2.819 -18.978 1.00 35.62 198 VAL A C 1
ATOM 1602 O O . VAL A 1 198 ? -7.026 -3.593 -18.418 1.00 35.62 198 VAL A O 1
ATOM 1605 N N . GLU A 1 199 ? -8.869 -3.214 -19.679 1.00 37.72 199 GLU A N 1
ATOM 1606 C CA . GLU A 1 199 ? -9.057 -4.601 -20.130 1.00 37.72 199 GLU A CA 1
ATOM 1607 C C . GLU A 1 199 ? -7.962 -5.009 -21.122 1.00 37.72 199 GLU A C 1
ATOM 1609 O O . GLU A 1 199 ? -7.570 -4.165 -21.962 1.00 37.72 199 GLU A O 1
#

Organism: NCBI:txid408172

Secondary structure (DSSP, 8-state):
-EEEE--TTTGGGHHHHHHHHHHTT--EEEE---TTSSBS-EEEEETTEEEEEE---SSGGGS-S---SBPPPPPSSS-S--TTSTTTTT-S---GGGTTPPB--HHHHHT--EE-TTSBEES-TTT--TTS--HHHHHHHHHT-GGGGBTTTS-HHHHHHHTHHHHHGGGSSSTTTT--HHHHHHHBTT-----PPP-

Sequence (199 aa):
QWNFIVFKHNEHQVDKAKKVAKSIGMDFRVKVTQKFRGHKNFSVMEDGKKLYDLFPPDNSKYRHPNIGNKLQVPDDEETYFSKTGPYGTLGCTDYSKLDNIKINCIVKKQQEVFLAYTGHLLPCCYIGTPYYDSPGNGQFKEDIGLIKFDLNKLSVKKAMNNLKLVEETWNQKTIREGKLLTCVKVCGENTQNRTGYVE

Radius of gyration: 18.31 Å; chains: 1; bounding box: 36×42×42 Å

pLDDT: mean 83.43, std 15.88, range [35.62, 98.0]

Foldseek 3Di:
DDAAEDFQVCPVCQVVVVVVCVVVVHDYDYDQDPQQQQAQWDFQDALQDTDDITGAHPDPVRYDPRGHDHHDDPPPDAPFQHCPGCQHLAGPDDQVVLFQFAFPDPLVVVVDWDQAPQQFIESDVLCVPLRHRDSLNSLCCPLQNRVQGHVVNDPPVSNVVSNCVLVVLSPHGTVVSSNRPSRSQCGTPPHDPDDDDDD